Protein AF-A0A227JI36-F1 (afdb_monomer_lite)

Secondary structure (DSSP, 8-state):
-------------HHHHHHTS---HHHHHHHHT---TT--HHHHHHHHHHHHH---HHHHHHHHHHHHHTTSS-----SBHHHHHHHHHTTSSEEEE-SSEEEEEETTTTEEEEEE-TT-GGGG-GGGGHHHHHHHT-HHHHTTTTGGG---EEEEEE-TTSTT--EEEEEEEEPPTTEEEPPTT--EEHHHHHHHHHTTEEE----GGGEEEEE-TTSPEEEEE---TTEEETT---HHHHHHHHHHHHH-TTSGGGTTEETT-

Organism: Vibrio parahaemolyticus (NCBI:txid670)

Radius of gyration: 21.91 Å; chains: 1; bounding box: 75×40×53 Å

Foldseek 3Di:
DDDPPPPPPPPCDPLNVVLPDDDDLVVLVVLLQDDPPDDDPVSLVSLVVCLPPDPDPSSNVSSVLNCLLVVNDPDDDAQAPCSQVVCCVVVQWPWDDDPFWIKTARPSSQKIKTGGDPPHPCLVPLCQQLVLLVVLCDCQQVVNPRNVQSDFDWDWHFHPVDPVRDTGTMTMTGHDPQWAQADQQAADEVVNQVSCVVQQKAAAQGGRRQWTWHQDPVRDTDIGGRGRQQIAGNPDPDPNNVVNVVNCVVANGRHPVSSRYDDVD

Sequence (265 aa):
MTGVNMSLFSVPSPIRGMLNMNLSSRELAKLCCMDIKKISNKDIKRLDRTLISTPSLFKRAQVKRLLVKLDQCPPEHPKTVYELIGKANGGLFQRFEGTNRDVFIDNDIGVGYKLFKVNSTWAKYPRSDERLNDIYRNKYFYNGIYANYAQFGSIEMIDDRQVDKPKILVGVFKMIDGAERLAPDEKIPFSVLLNLELLGYMPFDVKPENFVKVKNSSGNYDYIPIDSKQIGLYRSESKRTFHVEKFRQNFGAYDYKKMFVDYSR

pLDDT: mean 81.64, std 14.67, range [28.47, 96.69]

Structure (mmCIF, N/CA/C/O backbone):
data_AF-A0A227JI36-F1
#
_entry.id   AF-A0A227JI36-F1
#
loop_
_atom_site.group_PDB
_atom_site.id
_atom_site.type_symbol
_atom_site.label_atom_id
_atom_site.label_alt_id
_atom_site.label_comp_id
_atom_site.label_asym_id
_atom_site.label_entity_id
_atom_site.label_seq_id
_atom_site.pdbx_PDB_ins_code
_atom_site.Cartn_x
_atom_site.Cartn_y
_atom_site.Cartn_z
_atom_site.occupancy
_atom_site.B_iso_or_equiv
_atom_site.auth_seq_id
_atom_site.auth_comp_id
_atom_site.auth_asym_id
_atom_site.auth_atom_id
_atom_site.pdbx_PDB_model_num
ATOM 1 N N . MET A 1 1 ? -50.349 23.869 -9.676 1.00 29.08 1 MET A N 1
ATOM 2 C CA . MET A 1 1 ? -50.609 23.131 -8.423 1.00 29.08 1 MET A CA 1
ATOM 3 C C . MET A 1 1 ? -50.086 21.714 -8.577 1.00 29.08 1 MET A C 1
ATOM 5 O O . MET A 1 1 ? -50.277 21.146 -9.642 1.00 29.08 1 MET A O 1
ATOM 9 N N . THR A 1 2 ? -49.407 21.231 -7.526 1.00 29.00 2 THR A N 1
ATOM 10 C CA . THR A 1 2 ? -49.086 19.824 -7.184 1.00 29.00 2 THR A CA 1
ATOM 11 C C . THR A 1 2 ? -48.381 19.006 -8.282 1.00 29.00 2 THR A C 1
ATOM 13 O O . THR A 1 2 ? -49.017 18.520 -9.200 1.00 29.00 2 THR A O 1
ATOM 16 N N . GLY A 1 3 ? -47.060 18.816 -8.288 1.00 29.91 3 GLY A N 1
ATOM 17 C CA . GLY A 1 3 ? -46.202 18.457 -7.157 1.00 29.91 3 GLY A CA 1
ATOM 18 C C . GLY A 1 3 ? -46.062 16.935 -7.075 1.00 29.91 3 GLY A C 1
ATOM 19 O O . GLY A 1 3 ? -46.537 16.334 -6.119 1.00 29.91 3 GLY A O 1
ATOM 20 N N . VAL A 1 4 ? -45.424 16.307 -8.070 1.00 29.33 4 VAL A N 1
ATOM 21 C CA . VAL A 1 4 ? -44.990 14.908 -7.950 1.00 29.33 4 VAL A CA 1
ATOM 22 C C . VAL A 1 4 ? -43.698 14.918 -7.147 1.00 29.33 4 VAL A C 1
ATOM 24 O O . VAL A 1 4 ? -42.594 15.057 -7.671 1.00 29.33 4 VAL A O 1
ATOM 27 N N . ASN A 1 5 ? -43.866 14.843 -5.831 1.00 31.62 5 ASN A N 1
ATOM 28 C CA . ASN A 1 5 ? -42.788 14.575 -4.903 1.00 31.62 5 ASN A CA 1
ATOM 29 C C . ASN A 1 5 ? -42.346 13.131 -5.169 1.00 31.62 5 ASN A C 1
ATOM 31 O O . ASN A 1 5 ? -42.933 12.187 -4.642 1.00 31.62 5 ASN A O 1
ATOM 35 N N . MET A 1 6 ? -41.362 12.955 -6.056 1.00 28.47 6 MET A N 1
ATOM 36 C CA . MET A 1 6 ? -40.638 11.697 -6.198 1.00 28.47 6 MET A CA 1
ATOM 37 C C . MET A 1 6 ? -39.921 11.461 -4.876 1.00 28.47 6 MET A C 1
ATOM 39 O O . MET A 1 6 ? -38.787 11.895 -4.670 1.00 28.47 6 MET A O 1
ATOM 43 N N . SER A 1 7 ? -40.627 10.819 -3.945 1.00 31.80 7 SER A N 1
ATOM 44 C CA . SER A 1 7 ? -40.048 10.277 -2.736 1.00 31.80 7 SER A CA 1
ATOM 45 C C . SER A 1 7 ? -38.888 9.401 -3.177 1.00 31.80 7 SER A C 1
ATOM 47 O O . SER A 1 7 ? -39.087 8.316 -3.724 1.00 31.80 7 SER A O 1
ATOM 49 N N . LEU A 1 8 ? -37.676 9.922 -2.982 1.00 34.03 8 LEU A N 1
ATOM 50 C CA . LEU A 1 8 ? -36.439 9.166 -2.972 1.00 34.03 8 LEU A CA 1
ATOM 51 C C . LEU A 1 8 ? -36.727 7.870 -2.222 1.00 34.03 8 LEU A C 1
ATOM 53 O O . LEU A 1 8 ? -36.867 7.891 -0.997 1.00 34.03 8 LEU A O 1
ATOM 57 N N . PHE A 1 9 ? -36.844 6.763 -2.957 1.00 28.92 9 PHE A N 1
ATOM 58 C CA . PHE A 1 9 ? -36.831 5.424 -2.396 1.00 28.92 9 PHE A CA 1
ATOM 59 C C . PHE A 1 9 ? -35.484 5.269 -1.700 1.00 28.92 9 PHE A C 1
ATOM 61 O O . PHE A 1 9 ? -34.482 4.858 -2.282 1.00 28.92 9 PHE A O 1
ATOM 68 N N . SER A 1 10 ? -35.424 5.695 -0.443 1.00 38.97 10 SER A N 1
ATOM 69 C CA . SER A 1 10 ? -34.263 5.474 0.382 1.00 38.97 10 SER A CA 1
ATOM 70 C C . SER A 1 10 ? -34.370 4.023 0.810 1.00 38.97 10 SER A C 1
ATOM 72 O O . SER A 1 10 ? -35.053 3.710 1.784 1.00 38.97 10 SER A O 1
ATOM 74 N N . VAL A 1 11 ? -33.733 3.136 0.048 1.00 37.09 11 VAL A N 1
ATOM 75 C CA . VAL A 1 11 ? -33.414 1.798 0.539 1.00 37.09 11 VAL A CA 1
ATOM 76 C C . VAL A 1 11 ? -32.784 2.005 1.921 1.00 37.09 11 VAL A C 1
ATOM 78 O O . VAL A 1 11 ? -31.835 2.795 2.030 1.00 37.09 11 VAL A O 1
ATOM 81 N N . PRO A 1 12 ? -33.343 1.429 3.001 1.00 46.09 12 PRO A N 1
ATOM 82 C CA . PRO A 1 12 ? -32.765 1.576 4.323 1.00 46.09 12 PRO A CA 1
ATOM 83 C C . PRO A 1 12 ? -31.328 1.074 4.257 1.00 46.09 12 PRO A C 1
ATOM 85 O O . PRO A 1 12 ? -31.089 -0.103 3.998 1.00 46.09 12 PRO A O 1
ATOM 88 N N . SER A 1 13 ? -30.358 1.976 4.426 1.00 58.66 13 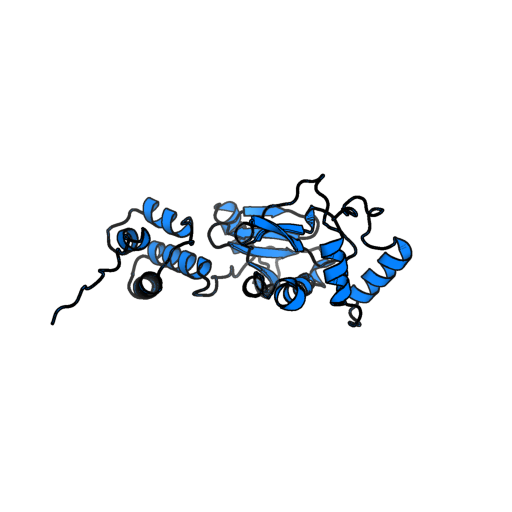SER A N 1
ATOM 89 C CA . SER A 1 13 ? -28.966 1.550 4.531 1.00 58.66 13 SER A CA 1
ATOM 90 C C . SER A 1 13 ? -28.884 0.571 5.710 1.00 58.66 13 SER A C 1
ATOM 92 O O . SER A 1 13 ? -29.475 0.864 6.754 1.00 58.66 13 SER A O 1
ATOM 94 N N . PRO A 1 14 ? -28.197 -0.579 5.589 1.00 59.56 14 PRO A N 1
ATOM 95 C CA . PRO A 1 14 ? -28.059 -1.518 6.703 1.00 59.56 14 PRO A CA 1
ATOM 96 C C . PRO A 1 14 ? -27.477 -0.829 7.953 1.00 59.56 14 PRO A C 1
ATOM 98 O O . PRO A 1 14 ? -27.867 -1.132 9.078 1.00 59.56 14 PRO A O 1
ATOM 101 N N . ILE A 1 15 ? -26.674 0.224 7.751 1.00 59.12 15 ILE A N 1
ATOM 102 C CA . ILE A 1 15 ? -26.155 1.110 8.802 1.00 59.12 15 ILE A CA 1
ATOM 103 C C . ILE A 1 15 ? -27.282 1.830 9.558 1.00 59.12 15 ILE A C 1
ATOM 105 O O . ILE A 1 15 ? -27.173 2.043 10.762 1.00 59.12 15 ILE A O 1
ATOM 109 N N . ARG A 1 16 ? -28.396 2.189 8.905 1.00 58.94 16 ARG A N 1
ATOM 110 C CA . ARG A 1 16 ? -29.534 2.859 9.564 1.00 58.94 16 ARG A CA 1
ATOM 111 C C . ARG A 1 16 ? -30.237 1.967 10.572 1.00 58.94 16 ARG A C 1
ATOM 113 O O . ARG A 1 16 ? -30.628 2.484 11.610 1.00 58.94 16 ARG A O 1
ATOM 120 N N . GLY A 1 17 ? -30.402 0.678 10.274 1.00 58.53 17 GLY A N 1
ATOM 121 C CA . GLY A 1 17 ? -30.933 -0.288 11.240 1.00 58.53 17 GLY A CA 1
ATOM 122 C C . GLY A 1 17 ? -29.937 -0.533 12.373 1.00 58.53 17 GLY A C 1
ATOM 123 O O . GLY A 1 17 ? -30.299 -0.485 13.544 1.00 58.53 17 GLY A O 1
ATOM 124 N N . MET A 1 18 ? -28.657 -0.684 12.023 1.00 57.75 18 MET A N 1
ATOM 125 C CA . MET A 1 18 ? -27.587 -0.995 12.973 1.00 57.75 18 MET A CA 1
ATOM 126 C C . MET A 1 18 ? -27.267 0.151 13.950 1.00 57.75 18 MET A C 1
ATOM 128 O O . MET A 1 18 ? -26.988 -0.086 15.122 1.00 57.75 18 MET A O 1
ATOM 132 N N . LEU A 1 19 ? -27.336 1.415 13.529 1.00 59.69 19 LEU A N 1
ATOM 133 C CA . LEU A 1 19 ? -27.051 2.543 14.426 1.00 59.69 19 LEU A CA 1
ATOM 134 C C . LEU A 1 19 ? -28.179 2.847 15.421 1.00 59.69 19 LEU A C 1
ATOM 136 O O . LEU A 1 19 ? -27.905 3.485 16.440 1.00 59.69 19 LEU A O 1
ATOM 140 N N . ASN A 1 20 ? -29.402 2.367 15.165 1.00 58.47 20 ASN A N 1
ATOM 141 C CA . ASN A 1 20 ? -30.611 2.766 15.891 1.00 58.47 20 ASN A CA 1
ATOM 142 C C . ASN A 1 20 ? -31.236 1.703 16.816 1.00 58.47 20 ASN A C 1
ATOM 144 O O . ASN A 1 20 ? -32.296 1.986 17.365 1.00 58.47 20 ASN A O 1
ATOM 148 N N . MET A 1 21 ? -30.638 0.525 17.042 1.00 46.59 21 MET A N 1
ATOM 149 C CA . MET A 1 21 ? -31.194 -0.463 17.991 1.00 46.59 21 MET A CA 1
ATOM 150 C C . MET A 1 21 ? -30.125 -1.167 18.838 1.00 46.59 21 MET A C 1
ATOM 152 O O . MET A 1 21 ? -28.935 -1.100 18.537 1.00 46.59 21 MET A O 1
ATOM 156 N N . ASN A 1 22 ? -30.571 -1.788 19.934 1.00 53.84 22 ASN A N 1
ATOM 157 C CA . ASN A 1 22 ? -29.802 -2.592 20.890 1.00 53.84 22 ASN A CA 1
ATOM 158 C C . ASN A 1 22 ? -29.071 -3.758 20.202 1.00 53.84 22 ASN A C 1
ATOM 160 O O . ASN A 1 22 ? -29.527 -4.896 20.244 1.00 53.84 22 ASN A O 1
ATOM 164 N N . LEU A 1 23 ? -27.951 -3.472 19.544 1.00 56.16 23 LEU A N 1
ATOM 165 C CA . LEU A 1 23 ? -27.154 -4.487 18.873 1.00 56.16 23 LEU A CA 1
ATOM 166 C C . LEU A 1 23 ? -26.350 -5.309 19.873 1.00 56.16 23 LEU A C 1
ATOM 168 O O . LEU A 1 23 ? -25.681 -4.772 20.759 1.00 56.16 23 LEU A O 1
ATOM 172 N N . SER A 1 24 ? -26.335 -6.615 19.647 1.00 56.53 24 SER A N 1
ATOM 173 C CA . SER A 1 24 ? -25.370 -7.517 20.260 1.00 56.53 24 SER A CA 1
ATOM 174 C C . SER A 1 24 ? -23.945 -7.206 19.779 1.00 56.53 24 SER A C 1
ATOM 176 O O . SER A 1 24 ? -23.729 -6.686 18.677 1.00 56.53 24 SER A O 1
ATOM 178 N N . SER A 1 25 ? -22.935 -7.598 20.562 1.00 57.97 25 SER A N 1
ATOM 179 C CA . SER A 1 25 ? -21.522 -7.482 20.161 1.00 57.97 25 SER A CA 1
ATOM 180 C C . SER A 1 25 ? -21.240 -8.137 18.800 1.00 57.97 25 SER A C 1
ATOM 182 O O . SER A 1 25 ? -20.400 -7.662 18.037 1.00 57.97 25 SER A O 1
ATOM 184 N N . ARG A 1 26 ? -21.993 -9.194 18.463 1.00 60.44 26 ARG A N 1
ATOM 185 C CA . ARG A 1 26 ? -21.902 -9.927 17.195 1.00 60.44 26 ARG A CA 1
ATOM 186 C C . ARG A 1 26 ? -22.398 -9.118 15.998 1.00 60.44 26 ARG A C 1
ATOM 188 O O . ARG A 1 26 ? -21.839 -9.241 14.914 1.00 60.44 26 ARG A O 1
ATOM 195 N N . GLU A 1 27 ? -23.440 -8.311 16.157 1.00 61.09 27 GLU A N 1
ATOM 196 C CA . GLU A 1 27 ? -23.950 -7.471 15.068 1.00 61.09 27 GLU A CA 1
ATOM 197 C C . GLU A 1 27 ? -23.081 -6.234 14.864 1.00 61.09 27 GLU A C 1
ATOM 199 O O . GLU A 1 27 ? -22.825 -5.844 13.730 1.00 61.09 27 GLU A O 1
ATOM 204 N N . LEU A 1 28 ? -22.549 -5.667 15.946 1.00 63.06 28 LEU A N 1
ATOM 205 C CA . LEU A 1 28 ? -21.575 -4.581 15.874 1.00 63.06 28 LEU A CA 1
ATOM 206 C C . LEU A 1 28 ? -20.286 -4.999 15.149 1.00 63.06 28 LEU A C 1
ATOM 208 O O . LEU A 1 28 ? -19.769 -4.214 14.363 1.00 63.06 28 LEU A O 1
ATOM 212 N N . ALA A 1 29 ? -19.813 -6.236 15.335 1.00 62.06 29 ALA A N 1
ATOM 213 C CA . ALA A 1 29 ? -18.662 -6.763 14.594 1.00 62.06 29 ALA A CA 1
ATOM 214 C C . ALA A 1 29 ? -18.891 -6.778 13.068 1.00 62.06 29 ALA A C 1
ATOM 216 O O . ALA A 1 29 ? -17.956 -6.589 12.296 1.00 62.06 29 ALA A O 1
ATOM 217 N N . LYS A 1 30 ? -20.145 -6.927 12.615 1.00 65.44 30 LYS A N 1
ATOM 218 C CA . LYS A 1 30 ? -20.482 -6.916 11.183 1.00 65.44 30 LYS A CA 1
ATOM 219 C C . LYS A 1 30 ? -20.378 -5.527 10.546 1.00 65.44 30 LYS A C 1
ATOM 221 O O . LYS A 1 30 ? -20.251 -5.463 9.328 1.00 65.44 30 LYS A O 1
ATOM 226 N N . LEU A 1 31 ? -20.411 -4.434 11.324 1.00 64.69 31 LEU A N 1
ATOM 227 C CA . LEU A 1 31 ? -20.298 -3.064 10.790 1.00 64.69 31 LEU A CA 1
ATOM 228 C C . LEU A 1 31 ? -18.960 -2.839 10.079 1.00 64.69 31 LEU A C 1
ATOM 230 O O . LEU A 1 31 ? -18.939 -2.261 8.997 1.00 64.69 31 LEU A O 1
ATOM 234 N N . CYS A 1 32 ? -17.855 -3.315 10.658 1.00 57.94 32 CYS A N 1
ATOM 235 C CA . CYS A 1 32 ? -16.523 -3.139 10.072 1.00 57.94 32 CYS A CA 1
ATOM 236 C C . CYS A 1 32 ? -16.351 -3.931 8.765 1.00 57.94 32 CYS A C 1
ATOM 238 O O . CYS A 1 32 ? -15.682 -3.474 7.837 1.00 57.94 32 CYS A O 1
ATOM 240 N N . CYS A 1 33 ? -17.029 -5.073 8.645 1.00 60.88 33 CYS A N 1
ATOM 241 C CA . CYS A 1 33 ? -16.957 -5.944 7.473 1.00 60.88 33 CYS A CA 1
ATOM 242 C C . CYS A 1 33 ? -17.946 -5.564 6.352 1.00 60.88 33 CYS A C 1
ATOM 244 O O . CYS A 1 33 ? -18.046 -6.285 5.363 1.00 60.88 33 CYS A O 1
ATOM 246 N N . MET A 1 34 ? -18.689 -4.455 6.469 1.00 65.94 34 MET A N 1
ATOM 247 C CA . MET A 1 34 ? -19.655 -4.049 5.440 1.00 65.94 34 MET A CA 1
ATOM 248 C C . MET A 1 34 ? -18.978 -3.643 4.121 1.00 65.94 34 MET A C 1
ATOM 250 O O . MET A 1 34 ? -17.960 -2.944 4.130 1.00 65.94 34 MET A O 1
ATOM 254 N N . ASP A 1 35 ? -19.585 -4.038 2.993 1.00 62.00 35 ASP A N 1
ATOM 255 C CA . ASP A 1 35 ? -19.237 -3.528 1.659 1.00 62.00 35 ASP A CA 1
ATOM 256 C C . ASP A 1 35 ? -19.719 -2.067 1.541 1.00 62.00 35 ASP A C 1
ATOM 258 O O . ASP A 1 35 ? -20.898 -1.755 1.735 1.00 62.00 35 ASP A O 1
ATOM 262 N N . ILE A 1 36 ? -18.779 -1.156 1.279 1.00 63.53 36 ILE A N 1
ATOM 263 C CA . ILE A 1 36 ? -18.937 0.304 1.402 1.00 63.53 36 ILE A CA 1
ATOM 264 C C . ILE A 1 36 ? -19.713 0.917 0.236 1.00 63.53 36 ILE A C 1
ATOM 266 O O . ILE A 1 36 ? -20.110 2.079 0.311 1.00 63.53 36 ILE A O 1
ATOM 270 N N . LYS A 1 37 ? -19.973 0.159 -0.837 1.00 57.97 37 LYS A N 1
ATOM 271 C CA . LYS A 1 37 ? -20.428 0.689 -2.136 1.00 57.97 37 LYS A CA 1
ATOM 272 C C . LYS A 1 37 ? -21.645 1.628 -2.095 1.00 57.97 37 LYS A C 1
ATOM 274 O O . LYS A 1 37 ? -21.880 2.312 -3.087 1.00 57.97 37 LYS A O 1
ATOM 279 N N . LYS A 1 38 ? -22.413 1.703 -0.993 1.00 59.19 38 LYS A N 1
ATOM 280 C CA . LYS A 1 38 ? -23.502 2.680 -0.790 1.00 59.19 38 LYS A CA 1
ATOM 281 C C . LYS A 1 38 ? -23.662 3.150 0.671 1.00 59.19 38 LYS A C 1
ATOM 283 O O . LYS A 1 38 ? -24.634 2.784 1.331 1.00 59.19 38 LYS A O 1
ATOM 288 N N . ILE A 1 39 ? -22.769 4.012 1.169 1.00 69.62 39 ILE A N 1
ATOM 289 C CA . ILE A 1 39 ? -22.964 4.739 2.444 1.00 69.62 39 ILE A CA 1
ATOM 290 C C . ILE A 1 39 ? -23.293 6.205 2.154 1.00 69.62 39 ILE A C 1
ATOM 292 O O . ILE A 1 39 ? -22.558 6.891 1.452 1.00 69.62 39 ILE A O 1
ATOM 296 N N . SER A 1 40 ? -24.427 6.696 2.666 1.00 75.56 40 SER A N 1
ATOM 297 C CA . SER A 1 40 ? -24.859 8.075 2.406 1.00 75.56 40 SER A CA 1
ATOM 298 C C . SER A 1 40 ? -24.207 9.076 3.368 1.00 75.56 40 SER A C 1
ATOM 300 O O . SER A 1 40 ? -23.950 8.754 4.527 1.00 75.56 40 SER A O 1
ATOM 302 N N . ASN A 1 41 ? -24.063 10.342 2.956 1.00 79.56 41 ASN A N 1
ATOM 303 C CA . ASN A 1 41 ? -23.586 11.427 3.836 1.00 79.56 41 ASN A CA 1
ATOM 304 C C . ASN A 1 41 ? -24.431 11.583 5.116 1.00 79.56 41 ASN A C 1
ATOM 306 O O . ASN A 1 41 ? -23.931 12.012 6.155 1.00 79.56 41 ASN A O 1
ATOM 310 N N . LYS A 1 42 ? -25.726 11.233 5.067 1.00 77.69 42 LYS A N 1
ATOM 311 C CA . LYS A 1 42 ? -26.586 11.197 6.262 1.00 77.69 42 LYS A CA 1
ATOM 312 C C . LYS A 1 42 ? -26.167 10.095 7.237 1.00 77.69 42 LYS A C 1
ATOM 314 O O . LYS A 1 42 ? -26.275 10.307 8.441 1.00 77.69 42 LYS A O 1
ATOM 319 N N . ASP A 1 43 ? -25.717 8.949 6.736 1.00 76.44 43 ASP A N 1
ATOM 320 C CA . ASP A 1 43 ? -25.259 7.836 7.568 1.00 76.44 43 ASP A CA 1
ATOM 321 C C . ASP A 1 43 ? -23.889 8.153 8.189 1.00 76.44 43 ASP A C 1
ATOM 323 O O . ASP A 1 43 ? -23.711 7.918 9.380 1.00 76.44 43 ASP A O 1
ATOM 327 N N . ILE A 1 44 ? -22.986 8.813 7.449 1.00 80.88 44 ILE A N 1
ATOM 328 C CA . ILE A 1 44 ? -21.708 9.329 7.984 1.00 80.88 44 ILE A CA 1
ATOM 329 C C . ILE A 1 44 ? -21.954 10.275 9.166 1.00 80.88 44 ILE A C 1
ATOM 331 O O . ILE A 1 44 ? -21.486 10.022 10.272 1.00 80.88 44 ILE A O 1
ATOM 335 N N . LYS A 1 45 ? -22.818 11.287 8.996 1.00 81.69 45 LYS A N 1
ATOM 336 C CA . LYS A 1 45 ? -23.174 12.215 10.088 1.00 81.69 45 LYS A CA 1
ATOM 337 C C . LYS A 1 45 ? -23.749 11.510 11.322 1.00 81.69 45 LYS A C 1
ATOM 339 O O . LYS A 1 45 ? -23.648 12.026 12.433 1.00 81.69 45 LYS A O 1
ATOM 344 N N . ARG A 1 46 ? -24.415 10.363 11.149 1.00 79.19 46 ARG A N 1
ATOM 345 C CA . ARG A 1 46 ? -24.938 9.561 12.269 1.00 79.19 46 ARG A CA 1
ATOM 346 C C . ARG A 1 46 ? -23.835 8.771 12.962 1.00 79.19 46 ARG A C 1
ATOM 348 O O . ARG A 1 46 ? -23.861 8.685 14.189 1.00 79.19 46 ARG A O 1
ATOM 355 N N . LEU A 1 47 ? -22.888 8.222 12.203 1.00 82.06 47 LEU A N 1
ATOM 356 C CA . LEU A 1 47 ? -21.694 7.578 12.748 1.00 82.06 47 LEU A CA 1
ATOM 357 C C . LEU A 1 47 ? -20.908 8.564 13.619 1.00 82.06 47 LEU A C 1
ATOM 359 O O . LEU A 1 47 ? -20.646 8.251 14.777 1.00 82.06 47 LEU A O 1
ATOM 363 N N . ASP A 1 48 ? -20.668 9.784 13.134 1.00 83.31 48 ASP A N 1
ATOM 364 C CA . ASP A 1 48 ? -19.968 10.826 13.899 1.00 83.31 48 ASP A CA 1
ATOM 365 C C . ASP A 1 48 ? -20.678 11.159 15.217 1.00 83.31 48 ASP A C 1
ATOM 367 O O . ASP A 1 48 ? -20.066 11.173 16.285 1.00 83.31 48 ASP A O 1
ATOM 371 N N . ARG A 1 49 ? -22.004 11.357 15.181 1.00 83.69 49 ARG A N 1
ATOM 372 C CA . ARG A 1 49 ? -22.793 11.591 16.405 1.00 83.69 49 ARG A CA 1
ATOM 373 C C . ARG A 1 49 ? -22.701 10.420 17.376 1.00 83.69 49 ARG A C 1
ATOM 375 O O . ARG A 1 49 ? -22.572 10.641 18.574 1.00 83.69 49 ARG A O 1
ATOM 382 N N . THR A 1 50 ? -22.757 9.192 16.862 1.00 81.19 50 THR A N 1
ATOM 383 C CA . THR A 1 50 ? -22.677 7.971 17.675 1.00 81.19 50 THR A CA 1
ATOM 384 C C . THR A 1 50 ? -21.314 7.845 18.347 1.00 81.19 50 THR A C 1
ATOM 386 O O . THR A 1 50 ? -21.252 7.455 19.510 1.00 81.19 50 THR A O 1
ATOM 389 N N . LEU A 1 51 ? -20.233 8.194 17.643 1.00 83.56 51 LEU A N 1
ATOM 390 C CA . LEU A 1 51 ? -18.872 8.180 18.178 1.00 83.56 51 LEU A CA 1
ATOM 391 C C . LEU A 1 51 ? -18.747 9.075 19.422 1.00 83.56 51 LEU A C 1
ATOM 393 O O . LEU A 1 51 ? -18.117 8.675 20.403 1.00 83.56 51 LEU A O 1
ATOM 397 N N . ILE A 1 52 ? -19.389 10.247 19.382 1.00 84.62 52 ILE A N 1
ATOM 398 C CA . ILE A 1 52 ? -19.393 11.243 20.461 1.00 84.62 52 ILE A CA 1
ATOM 399 C C . ILE A 1 52 ? -20.331 10.828 21.602 1.00 84.62 52 ILE A C 1
ATOM 401 O O . ILE A 1 52 ? -19.948 10.888 22.767 1.00 84.62 52 ILE A O 1
ATOM 405 N N . SER A 1 53 ? -21.561 10.409 21.286 1.00 82.44 53 SER A N 1
ATOM 406 C CA . SER A 1 53 ? -22.614 10.228 22.291 1.00 82.44 53 SER A CA 1
ATOM 407 C C . SER A 1 53 ? -22.598 8.871 22.993 1.00 82.44 53 SER A C 1
ATOM 409 O O . SER A 1 53 ? -23.197 8.732 24.058 1.00 82.44 53 SER A O 1
ATOM 411 N N . THR A 1 54 ? -21.967 7.842 22.413 1.00 81.81 54 THR A N 1
ATOM 412 C CA . THR A 1 54 ? -22.025 6.495 22.993 1.00 81.81 54 THR A CA 1
ATOM 413 C C . THR A 1 54 ? -21.079 6.344 24.194 1.00 81.81 54 THR A C 1
ATOM 415 O O . THR A 1 54 ? -19.896 6.679 24.078 1.00 81.81 54 THR A O 1
ATOM 418 N N . PRO A 1 55 ? -21.546 5.787 25.332 1.00 82.56 55 PRO A N 1
ATOM 419 C CA . PRO A 1 55 ? -20.683 5.431 26.462 1.00 82.56 55 PRO A CA 1
ATOM 420 C C . PRO A 1 55 ? -20.006 4.060 26.283 1.00 82.56 55 PRO A C 1
ATOM 422 O O . PRO A 1 55 ? -19.037 3.751 26.971 1.00 82.56 55 PRO A O 1
ATOM 425 N N . SER A 1 56 ? -20.490 3.227 25.353 1.00 83.38 56 SER A N 1
ATOM 426 C CA . SER A 1 56 ? -19.919 1.902 25.099 1.00 83.38 56 SER A CA 1
ATOM 427 C C . SER A 1 56 ? -18.594 2.022 24.349 1.00 83.38 56 SER A C 1
ATOM 429 O O . SER A 1 56 ? -18.564 2.390 23.173 1.00 83.38 56 SER A O 1
ATOM 431 N N . LEU A 1 57 ? -17.496 1.653 25.016 1.00 83.69 57 LEU A N 1
ATOM 432 C CA . LEU A 1 57 ? -16.156 1.633 24.420 1.00 83.69 57 LEU A CA 1
ATOM 433 C C . LEU A 1 57 ? -16.090 0.717 23.193 1.00 83.69 57 LEU A C 1
ATOM 435 O O . LEU A 1 57 ? -15.496 1.081 22.180 1.00 83.69 57 LEU A O 1
ATOM 439 N N . PHE A 1 58 ? -16.762 -0.435 23.250 1.00 81.25 58 PHE A N 1
ATOM 440 C CA . PHE A 1 58 ? -16.824 -1.367 22.129 1.00 81.25 58 PHE A CA 1
ATOM 441 C C . PHE A 1 58 ? -17.558 -0.758 20.927 1.00 81.25 58 PHE A C 1
ATOM 443 O O . PHE A 1 58 ? -17.024 -0.758 19.818 1.00 81.25 58 PHE A O 1
ATOM 450 N N . LYS A 1 59 ? -18.742 -0.161 21.136 1.00 78.50 59 LYS A N 1
ATOM 451 C CA . LYS A 1 59 ? -19.491 0.510 20.059 1.00 78.50 59 LYS A CA 1
ATOM 452 C C . LYS A 1 59 ? -18.689 1.668 19.465 1.00 78.50 59 LYS A C 1
ATOM 454 O O . LYS A 1 59 ? -18.628 1.804 18.245 1.00 78.50 59 LYS A O 1
ATOM 459 N N . ARG A 1 60 ? -18.025 2.460 20.313 1.00 83.94 60 ARG A N 1
ATOM 460 C CA . ARG A 1 60 ? -17.141 3.552 19.888 1.00 83.94 60 ARG A CA 1
ATOM 461 C C . ARG A 1 60 ? -16.003 3.041 19.000 1.00 83.94 60 ARG A C 1
ATOM 463 O O . ARG A 1 60 ? -15.763 3.624 17.947 1.00 83.94 60 ARG A O 1
ATOM 470 N N . ALA A 1 61 ? -15.353 1.938 19.376 1.00 83.25 61 ALA A N 1
ATOM 471 C CA . ALA A 1 61 ? -14.277 1.334 18.592 1.00 83.25 61 ALA A CA 1
ATOM 472 C C . ALA A 1 61 ? -14.757 0.853 17.211 1.00 83.25 61 ALA A C 1
ATOM 474 O O . ALA A 1 61 ? -14.119 1.158 16.207 1.00 83.25 61 ALA A O 1
ATOM 475 N N . GLN A 1 62 ? -15.903 0.168 17.137 1.00 83.44 62 GLN A N 1
ATOM 476 C CA . GLN A 1 62 ? -16.463 -0.317 15.866 1.00 83.44 62 GLN A CA 1
ATOM 477 C C . GLN A 1 62 ? -16.869 0.837 14.933 1.00 83.44 62 GLN A C 1
ATOM 479 O O . GLN A 1 62 ? -16.554 0.822 13.745 1.00 83.44 62 GLN A O 1
ATOM 484 N N . VAL A 1 63 ? -17.505 1.883 15.472 1.00 82.88 63 VAL A N 1
ATOM 485 C CA . VAL A 1 63 ? -17.867 3.083 14.697 1.00 82.88 63 VAL A CA 1
ATOM 486 C C . VAL A 1 63 ? -16.623 3.809 14.189 1.00 82.88 63 VAL A C 1
ATOM 488 O O . VAL A 1 63 ? -16.573 4.180 13.019 1.00 82.88 63 VAL A O 1
ATOM 491 N N . LYS A 1 64 ? -15.597 3.968 15.036 1.00 86.94 64 LYS A N 1
ATOM 492 C CA . LYS A 1 64 ? -14.324 4.581 14.637 1.00 86.94 64 LYS A CA 1
ATOM 493 C C . LYS A 1 64 ? -13.671 3.804 13.495 1.00 86.94 64 LYS A C 1
ATOM 495 O O . LYS A 1 64 ? -13.288 4.409 12.505 1.00 86.94 64 LYS A O 1
ATOM 500 N N . ARG A 1 65 ? -13.601 2.473 13.593 1.00 87.12 65 ARG A N 1
ATOM 501 C CA . ARG A 1 65 ? -13.058 1.606 12.532 1.00 87.12 65 ARG A CA 1
ATOM 502 C C . ARG A 1 65 ? -13.803 1.772 11.207 1.00 87.12 65 ARG A C 1
ATOM 504 O O . ARG A 1 65 ? -13.163 1.918 10.171 1.00 87.12 65 ARG A O 1
ATOM 511 N N . LEU A 1 66 ? -15.135 1.820 11.234 1.00 84.12 66 LEU A N 1
ATOM 512 C CA . LEU A 1 66 ? -15.927 2.062 10.027 1.00 84.12 66 LEU A CA 1
ATOM 513 C C . LEU A 1 66 ? -15.666 3.458 9.433 1.00 84.12 66 LEU A C 1
ATOM 515 O O . LEU A 1 66 ? -15.529 3.583 8.222 1.00 84.12 66 LEU A O 1
ATOM 519 N N . LEU A 1 67 ? -15.546 4.498 10.264 1.00 84.38 67 LEU A N 1
ATOM 520 C CA . LEU A 1 67 ? -15.199 5.849 9.803 1.00 84.38 67 LEU A CA 1
ATOM 521 C C . LEU A 1 67 ? -13.797 5.915 9.176 1.00 84.38 67 LEU A C 1
ATOM 523 O O . LEU A 1 67 ? -13.622 6.603 8.173 1.00 84.38 67 LEU A O 1
ATOM 527 N N . VAL A 1 68 ? -12.830 5.158 9.704 1.00 87.38 68 VAL A N 1
ATOM 528 C CA . VAL A 1 68 ? -11.495 5.007 9.099 1.00 87.38 68 VAL A CA 1
ATOM 529 C C . VAL A 1 68 ? -11.587 4.336 7.732 1.00 87.38 68 VAL A C 1
ATOM 531 O O . VAL A 1 68 ? -11.023 4.836 6.763 1.00 87.38 68 VAL A O 1
ATOM 534 N N . LYS A 1 69 ? -12.345 3.236 7.628 1.00 82.75 69 LYS A N 1
ATOM 535 C CA . LYS A 1 69 ? -12.575 2.534 6.356 1.00 82.75 69 LYS A CA 1
ATOM 536 C C . LYS A 1 69 ? -13.154 3.475 5.285 1.00 82.75 69 LYS A C 1
ATOM 538 O O . LYS A 1 69 ? -12.803 3.375 4.115 1.00 82.75 69 LYS A O 1
ATOM 543 N N . LEU A 1 70 ? -14.003 4.415 5.709 1.00 81.00 70 LEU A N 1
ATOM 544 C CA . LEU A 1 70 ? -14.655 5.430 4.876 1.00 81.00 70 LEU A CA 1
ATOM 545 C C . LEU A 1 70 ? -13.812 6.683 4.589 1.00 81.00 70 LEU A C 1
ATOM 547 O O . LEU A 1 70 ? -14.353 7.647 4.045 1.00 81.00 70 LEU A O 1
ATOM 551 N N . ASP A 1 71 ? -12.539 6.720 4.992 1.00 81.12 71 ASP A N 1
ATOM 552 C CA . ASP A 1 71 ? -11.680 7.911 4.889 1.00 81.12 71 ASP A CA 1
ATOM 553 C C . ASP A 1 71 ? -12.250 9.161 5.586 1.00 81.12 71 ASP A C 1
ATOM 555 O O . ASP A 1 71 ? -11.946 10.290 5.211 1.00 81.12 71 ASP A O 1
ATOM 559 N N . GLN A 1 72 ? -13.091 8.984 6.610 1.00 84.81 72 GLN A N 1
ATOM 560 C CA . GLN A 1 72 ? -13.688 10.099 7.358 1.00 84.81 72 GLN A CA 1
ATOM 561 C C . GLN A 1 72 ? -12.837 10.520 8.560 1.00 84.81 72 GLN A C 1
ATOM 563 O O . GLN A 1 72 ? -12.981 11.632 9.064 1.00 84.81 72 GLN A O 1
ATOM 568 N N . CYS A 1 73 ? -11.947 9.646 9.039 1.00 85.50 73 CYS A N 1
ATOM 569 C CA . CYS A 1 73 ? -11.007 9.961 10.110 1.00 85.50 73 CYS A CA 1
ATOM 570 C C . CYS A 1 73 ? -9.729 9.105 10.016 1.00 85.50 73 CYS A C 1
ATOM 572 O O . CYS A 1 73 ? -9.743 8.041 9.393 1.00 85.50 73 CYS A O 1
ATOM 574 N N . PRO A 1 74 ? -8.610 9.548 10.618 1.00 84.12 74 PRO A N 1
ATOM 575 C CA . PRO A 1 74 ? -7.373 8.777 10.610 1.00 84.12 74 PRO A CA 1
ATOM 576 C C . PRO A 1 74 ? -7.464 7.525 11.504 1.00 84.12 74 PRO A C 1
ATOM 578 O O . PRO A 1 74 ? -8.148 7.548 12.538 1.00 84.12 74 PRO A O 1
ATOM 581 N N . PRO A 1 75 ? -6.750 6.437 11.155 1.00 87.62 75 PRO A N 1
ATOM 582 C CA . PRO A 1 75 ? -6.652 5.251 11.999 1.00 87.62 75 PRO A CA 1
ATOM 583 C C . PRO A 1 75 ? -5.993 5.556 13.346 1.00 87.62 75 PRO A C 1
ATOM 585 O O . PRO A 1 75 ? -5.127 6.419 13.472 1.00 87.62 75 PRO A O 1
ATOM 588 N N . GLU A 1 76 ? -6.364 4.784 14.365 1.00 88.50 76 GLU A N 1
ATOM 589 C CA . GLU A 1 76 ? -5.629 4.773 15.625 1.00 88.50 76 GLU A CA 1
ATOM 590 C C . GLU A 1 76 ? -4.418 3.855 15.505 1.00 88.50 76 GLU A C 1
ATOM 592 O O . GLU A 1 76 ? -4.536 2.628 15.462 1.00 88.50 76 GLU A O 1
ATOM 597 N N . HIS A 1 77 ? -3.246 4.469 15.412 1.00 92.19 77 HIS A N 1
ATOM 598 C CA . HIS A 1 77 ? -2.000 3.746 15.253 1.00 92.19 77 HIS A CA 1
ATOM 599 C C . HIS A 1 77 ? -1.564 3.057 16.557 1.00 92.19 77 HIS A C 1
ATOM 601 O O . HIS A 1 77 ? -1.674 3.666 17.624 1.00 92.19 77 HIS A O 1
ATOM 607 N N . PRO A 1 78 ? -1.035 1.819 16.489 1.00 94.00 78 PRO A N 1
ATOM 608 C CA . PRO A 1 78 ? -0.342 1.209 17.619 1.00 94.00 78 PRO A CA 1
ATOM 609 C C . PRO A 1 78 ? 0.818 2.091 18.086 1.00 94.00 78 PRO A C 1
ATOM 611 O O . PRO A 1 78 ? 1.530 2.664 17.261 1.00 94.00 78 PRO A O 1
ATOM 614 N N . LYS A 1 79 ? 1.008 2.197 19.401 1.00 95.50 79 LYS A N 1
ATOM 615 C CA . LYS A 1 79 ? 2.076 3.004 20.009 1.00 95.50 79 LYS A CA 1
ATOM 616 C C . LYS A 1 79 ? 3.371 2.219 20.176 1.00 95.50 79 LYS A C 1
ATOM 618 O O . LYS A 1 79 ? 4.450 2.813 20.186 1.00 95.50 79 LYS A O 1
ATOM 623 N N . THR A 1 80 ? 3.270 0.899 20.320 1.00 96.69 80 THR A N 1
ATOM 624 C CA . THR A 1 80 ? 4.421 0.017 20.525 1.00 96.69 80 THR A CA 1
ATOM 625 C C . THR A 1 80 ? 4.398 -1.193 19.601 1.00 96.69 80 THR A C 1
ATOM 627 O O . THR A 1 80 ? 3.358 -1.558 19.039 1.00 96.69 80 THR A O 1
ATOM 630 N N . VAL A 1 81 ? 5.556 -1.835 19.443 1.00 95.06 81 VAL A N 1
ATOM 631 C CA . VAL A 1 81 ? 5.673 -3.048 18.634 1.00 95.06 81 VAL A CA 1
ATOM 632 C C . VAL A 1 81 ? 4.931 -4.221 19.278 1.00 95.06 81 VAL A C 1
ATOM 634 O O . VAL A 1 81 ? 4.263 -4.966 18.558 1.00 95.06 81 VAL A O 1
ATOM 637 N N . TYR A 1 82 ? 4.956 -4.375 20.605 1.00 95.25 82 TYR A N 1
ATOM 638 C CA . TYR A 1 82 ? 4.131 -5.385 21.272 1.00 95.25 82 TYR A CA 1
ATOM 639 C C . TYR A 1 82 ? 2.638 -5.131 21.097 1.00 95.25 82 TYR A C 1
ATOM 641 O O . TYR A 1 82 ? 1.899 -6.095 20.930 1.00 95.25 82 TYR A O 1
ATOM 649 N N . GLU A 1 83 ? 2.173 -3.878 21.074 1.00 96.12 83 GLU A N 1
ATOM 650 C CA . GLU A 1 83 ? 0.768 -3.590 20.770 1.00 96.12 83 GLU A CA 1
ATOM 651 C C . GLU A 1 83 ? 0.408 -4.044 19.344 1.00 96.12 83 GLU A C 1
ATOM 653 O O . GLU A 1 83 ? -0.621 -4.688 19.132 1.00 96.12 83 GLU A O 1
ATOM 658 N N . LEU A 1 84 ? 1.273 -3.754 18.365 1.00 95.44 84 LEU A N 1
ATOM 659 C CA . LEU A 1 84 ? 1.100 -4.168 16.970 1.00 95.44 84 LEU A CA 1
ATOM 660 C C . LEU A 1 84 ? 1.068 -5.702 16.827 1.00 95.44 84 LEU A C 1
ATOM 662 O O . LEU A 1 84 ? 0.165 -6.246 16.189 1.00 95.44 84 LEU A O 1
ATOM 666 N N . ILE A 1 85 ? 2.016 -6.404 17.458 1.00 94.81 85 ILE A N 1
ATOM 667 C CA . ILE A 1 85 ? 2.083 -7.874 17.471 1.00 94.81 85 ILE A CA 1
ATOM 668 C C . ILE A 1 85 ? 0.895 -8.465 18.238 1.00 94.81 85 ILE A C 1
ATOM 670 O O . ILE A 1 85 ? 0.302 -9.441 17.789 1.00 94.81 85 ILE A O 1
ATOM 674 N N . GLY A 1 86 ? 0.506 -7.864 19.362 1.00 95.81 86 GLY A N 1
ATOM 675 C CA . GLY A 1 86 ? -0.632 -8.286 20.173 1.00 95.81 86 GLY A CA 1
ATOM 676 C C . GLY A 1 86 ? -1.947 -8.216 19.400 1.00 95.81 86 GLY A C 1
ATOM 677 O O . GLY A 1 86 ? -2.729 -9.163 19.444 1.00 95.81 86 GLY A O 1
ATOM 678 N N . LYS A 1 87 ? -2.159 -7.154 18.610 1.00 94.38 87 LYS A N 1
ATOM 679 C CA . LYS A 1 87 ? -3.307 -7.052 17.692 1.00 94.38 87 LYS A CA 1
ATOM 680 C C . LYS A 1 87 ? -3.289 -8.149 16.624 1.00 94.38 87 LYS A C 1
ATOM 682 O O . LYS A 1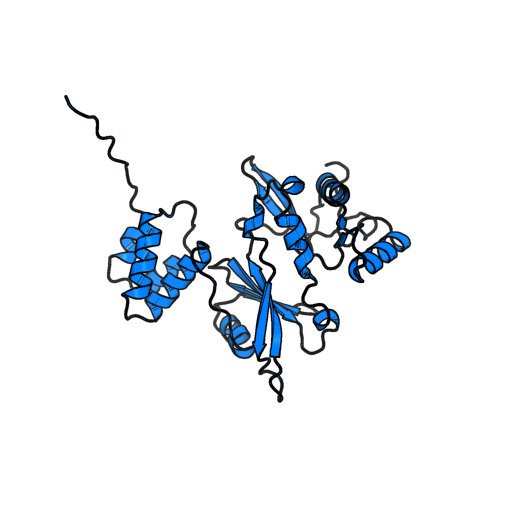 87 ? -4.348 -8.670 16.285 1.00 94.38 87 LYS A O 1
ATOM 687 N N . ALA A 1 88 ? -2.116 -8.547 16.132 1.00 94.94 88 ALA A N 1
ATOM 688 C CA . ALA A 1 88 ? -2.007 -9.669 15.200 1.00 94.94 88 ALA A CA 1
ATOM 689 C C . ALA A 1 88 ? -2.315 -11.020 15.862 1.00 94.94 88 ALA A C 1
ATOM 691 O O . ALA A 1 88 ? -3.125 -11.789 15.354 1.00 94.94 88 ALA A O 1
ATOM 692 N N . ASN A 1 89 ? -1.734 -11.282 17.034 1.00 93.75 89 ASN A N 1
ATOM 693 C CA . ASN A 1 89 ? -1.974 -12.508 17.799 1.00 93.75 89 ASN A CA 1
ATOM 694 C C . ASN A 1 89 ? -3.438 -12.633 18.246 1.00 93.75 89 ASN A C 1
ATOM 696 O O . ASN A 1 89 ? -3.974 -13.734 18.307 1.00 93.75 89 ASN A O 1
ATOM 700 N N . GLY A 1 90 ? -4.097 -11.505 18.523 1.00 91.69 90 GLY A N 1
ATOM 701 C CA . GLY A 1 90 ? -5.530 -11.437 18.809 1.00 91.69 90 GLY A CA 1
ATOM 702 C C . GLY A 1 90 ? -6.433 -11.575 17.578 1.00 91.69 90 GLY A C 1
ATOM 703 O O . GLY A 1 90 ? -7.647 -11.449 17.713 1.00 91.69 90 GLY A O 1
ATOM 704 N N . GLY A 1 91 ? -5.871 -11.789 16.383 1.00 90.75 91 GLY A N 1
ATOM 705 C CA . GLY A 1 91 ? -6.614 -11.975 15.135 1.00 90.75 91 GLY A CA 1
ATOM 706 C C . GLY A 1 91 ? -7.165 -10.693 14.508 1.00 90.75 91 GLY A C 1
ATOM 707 O O . GLY A 1 91 ? -7.845 -10.771 13.490 1.00 90.75 91 GLY A O 1
ATOM 708 N N . LEU A 1 92 ? -6.876 -9.515 15.077 1.00 89.94 92 LEU A N 1
ATOM 709 C CA . LEU A 1 92 ? -7.313 -8.236 14.510 1.00 89.94 92 LEU A CA 1
ATOM 710 C C . LEU A 1 92 ? -6.515 -7.881 13.251 1.00 89.94 92 LEU A C 1
ATOM 712 O O . LEU A 1 92 ? -7.076 -7.350 12.298 1.00 89.94 92 LEU A O 1
ATOM 716 N N . PHE A 1 93 ? -5.209 -8.162 13.254 1.00 95.06 93 PHE A N 1
ATOM 717 C CA . PHE A 1 93 ? -4.334 -7.933 12.105 1.00 95.06 93 PHE A CA 1
ATOM 718 C C . PHE A 1 93 ? -3.846 -9.252 11.518 1.00 95.06 93 PHE A C 1
ATOM 720 O O . PHE A 1 93 ? -3.404 -10.148 12.233 1.00 95.06 93 PHE A O 1
ATOM 727 N N . GLN A 1 94 ? -3.823 -9.338 10.194 1.00 95.06 94 GLN A N 1
ATOM 728 C CA . GLN A 1 94 ? -3.082 -10.376 9.501 1.00 95.06 94 GLN A CA 1
ATOM 729 C C . GLN A 1 94 ? -1.596 -10.012 9.487 1.00 95.06 94 GLN A C 1
ATOM 731 O O . GLN A 1 94 ? -1.239 -8.891 9.127 1.00 95.06 94 GLN A O 1
ATOM 736 N N . ARG A 1 95 ? -0.724 -10.954 9.852 1.00 94.81 95 ARG A N 1
ATOM 737 C CA . ARG A 1 95 ? 0.733 -10.777 9.807 1.00 94.81 95 ARG A CA 1
ATOM 738 C C . ARG A 1 95 ? 1.332 -11.571 8.652 1.00 94.81 95 ARG A C 1
ATOM 740 O O . ARG A 1 95 ? 1.061 -12.758 8.506 1.00 94.81 95 ARG A O 1
ATOM 747 N N . PHE A 1 96 ? 2.193 -10.920 7.883 1.00 91.75 96 PHE A N 1
ATOM 748 C CA . PHE A 1 96 ? 3.045 -11.530 6.872 1.00 91.75 96 PHE A CA 1
ATOM 749 C C . PHE A 1 96 ? 4.497 -11.296 7.259 1.00 91.75 96 PHE A C 1
ATOM 751 O O . PHE A 1 96 ? 4.950 -10.153 7.353 1.00 91.75 96 PHE A O 1
ATOM 758 N N . GLU A 1 97 ? 5.224 -12.377 7.490 1.00 89.31 97 GLU A N 1
ATOM 759 C CA . GLU A 1 97 ? 6.641 -12.314 7.804 1.00 89.31 97 GLU A CA 1
ATOM 760 C C . GLU A 1 97 ? 7.469 -12.331 6.516 1.00 89.31 97 GLU A C 1
ATOM 762 O O . GLU A 1 97 ? 7.279 -13.176 5.643 1.00 89.31 97 GLU A O 1
ATOM 767 N N . GLY A 1 98 ? 8.387 -11.376 6.393 1.00 84.12 98 GLY A N 1
ATOM 768 C CA . GLY A 1 98 ? 9.346 -11.309 5.297 1.00 84.12 98 GLY A CA 1
ATOM 769 C C . GLY A 1 98 ? 10.784 -11.376 5.798 1.00 84.12 98 GLY A C 1
ATOM 770 O O . GLY A 1 98 ? 11.064 -11.324 6.996 1.00 84.12 98 GLY A O 1
ATOM 771 N N . THR A 1 99 ? 11.740 -11.429 4.872 1.00 82.62 99 THR A N 1
ATOM 772 C CA . THR A 1 99 ? 13.174 -11.479 5.211 1.00 82.62 99 THR A CA 1
ATOM 773 C C . THR A 1 99 ? 13.633 -10.247 5.994 1.00 82.62 99 THR A C 1
ATOM 775 O O . THR A 1 99 ? 14.377 -10.363 6.958 1.00 82.62 99 THR A O 1
ATOM 778 N N . ASN A 1 100 ? 13.175 -9.058 5.591 1.00 83.12 100 ASN A N 1
ATOM 779 C CA . ASN A 1 100 ? 13.678 -7.775 6.099 1.00 83.12 100 ASN A CA 1
ATOM 780 C C . ASN A 1 100 ? 12.658 -6.995 6.936 1.00 83.12 100 ASN A C 1
ATOM 782 O O . ASN A 1 100 ? 13.023 -6.035 7.618 1.00 83.12 100 ASN A O 1
ATOM 786 N N . ARG A 1 101 ? 11.379 -7.351 6.828 1.00 86.81 101 ARG A N 1
ATOM 787 C CA . ARG A 1 101 ? 10.261 -6.628 7.426 1.00 86.81 101 ARG A CA 1
ATOM 788 C C . ARG A 1 101 ? 9.093 -7.572 7.643 1.00 86.81 101 ARG A C 1
ATOM 790 O O . ARG A 1 101 ? 8.908 -8.491 6.849 1.00 86.81 101 ARG A O 1
ATOM 797 N N . ASP A 1 102 ? 8.295 -7.255 8.642 1.00 90.88 102 ASP A N 1
ATOM 798 C CA . ASP A 1 102 ? 6.975 -7.825 8.842 1.00 90.88 102 ASP A CA 1
ATOM 799 C C . ASP A 1 102 ? 5.930 -6.827 8.353 1.00 90.88 102 ASP A C 1
ATOM 801 O O . ASP A 1 102 ? 6.092 -5.607 8.483 1.00 90.88 102 ASP A O 1
ATOM 805 N N . VAL A 1 103 ? 4.862 -7.348 7.765 1.00 92.12 103 VAL A N 1
ATOM 806 C CA . VAL A 1 103 ? 3.723 -6.561 7.303 1.00 92.12 103 VAL A CA 1
ATOM 807 C C . VAL A 1 103 ? 2.500 -6.975 8.101 1.00 92.12 103 VAL A C 1
ATOM 809 O O . VAL A 1 103 ? 2.178 -8.156 8.180 1.00 92.12 103 VAL A O 1
ATOM 812 N N . PHE A 1 104 ? 1.821 -5.998 8.683 1.00 95.50 104 PHE A N 1
ATOM 813 C CA . PHE A 1 104 ? 0.595 -6.182 9.446 1.00 95.50 104 PHE A CA 1
ATOM 814 C C . PHE A 1 104 ? -0.535 -5.497 8.699 1.00 95.50 104 PHE A C 1
ATOM 816 O O . PHE A 1 104 ? -0.367 -4.354 8.284 1.00 95.50 104 PHE A O 1
ATOM 823 N N . ILE A 1 105 ? -1.661 -6.171 8.511 1.00 93.88 105 ILE A N 1
ATOM 824 C CA . ILE A 1 105 ? -2.781 -5.643 7.735 1.00 93.88 105 ILE A CA 1
ATOM 825 C C . ILE A 1 105 ? -4.064 -5.808 8.528 1.00 93.88 105 ILE A C 1
ATOM 827 O O . ILE A 1 105 ? -4.436 -6.913 8.916 1.00 93.88 105 ILE A O 1
ATOM 831 N N . ASP A 1 106 ? -4.753 -4.697 8.733 1.00 93.12 106 ASP A N 1
ATOM 832 C CA . ASP A 1 106 ? -6.139 -4.680 9.151 1.00 93.12 106 ASP A CA 1
ATOM 833 C C . ASP A 1 106 ? -7.033 -4.749 7.909 1.00 93.12 106 ASP A C 1
ATOM 835 O O . ASP A 1 106 ? -7.302 -3.739 7.250 1.00 93.12 106 ASP A O 1
ATOM 839 N N . ASN A 1 107 ? -7.459 -5.965 7.564 1.00 88.44 107 ASN A N 1
ATOM 840 C CA . ASN A 1 107 ? -8.254 -6.213 6.362 1.00 88.44 107 ASN A CA 1
ATOM 841 C C . ASN A 1 107 ? -9.641 -5.556 6.419 1.00 88.44 107 ASN A C 1
ATOM 843 O O . ASN A 1 107 ? -10.210 -5.264 5.370 1.00 88.44 107 ASN A O 1
ATOM 847 N N . ASP A 1 108 ? -10.180 -5.292 7.615 1.00 84.88 108 ASP A N 1
ATOM 848 C CA . ASP A 1 108 ? -11.508 -4.687 7.738 1.00 84.88 108 ASP A CA 1
ATOM 849 C C . ASP A 1 108 ? -11.498 -3.220 7.321 1.00 84.88 108 ASP A C 1
ATOM 851 O O . ASP A 1 108 ? -12.448 -2.757 6.693 1.00 84.88 108 ASP A O 1
ATOM 855 N N . ILE A 1 109 ? -10.456 -2.479 7.713 1.00 86.94 109 ILE A N 1
ATOM 856 C CA . ILE A 1 109 ? -10.360 -1.030 7.471 1.00 86.94 109 ILE A CA 1
ATOM 857 C C . ILE A 1 109 ? -9.397 -0.676 6.333 1.00 86.94 109 ILE A C 1
ATOM 859 O O . ILE A 1 109 ? -9.293 0.491 5.963 1.00 86.94 109 ILE A O 1
ATOM 863 N N . GLY A 1 110 ? -8.684 -1.666 5.791 1.00 88.06 110 GLY A N 1
ATOM 864 C CA . GLY A 1 110 ? -7.750 -1.486 4.684 1.00 88.06 110 GLY A CA 1
ATOM 865 C C . GLY A 1 110 ? -6.466 -0.752 5.070 1.00 88.06 110 GLY A C 1
ATOM 866 O O . GLY A 1 110 ? -5.840 -0.157 4.201 1.00 88.06 110 GLY A O 1
ATOM 867 N N . VAL A 1 111 ? -6.063 -0.754 6.344 1.00 90.88 111 VAL A N 1
ATOM 868 C CA . VAL A 1 111 ? -4.838 -0.080 6.817 1.00 90.88 111 VAL A CA 1
ATOM 869 C C . VAL A 1 111 ? -3.774 -1.116 7.143 1.00 90.88 111 VAL A C 1
ATOM 871 O O . VAL A 1 111 ? -4.057 -2.128 7.780 1.00 90.88 111 VAL A O 1
ATOM 874 N N . GLY A 1 112 ? -2.535 -0.856 6.739 1.00 92.56 112 GLY A N 1
ATOM 875 C CA . GLY A 1 112 ? -1.410 -1.731 7.021 1.00 92.56 112 GLY A CA 1
ATOM 876 C C . GLY A 1 112 ? -0.180 -1.010 7.556 1.00 92.56 112 GLY A C 1
ATOM 877 O O . GLY A 1 112 ? -0.005 0.198 7.391 1.00 92.56 112 GLY A O 1
ATOM 878 N N . TYR A 1 113 ? 0.687 -1.794 8.189 1.00 93.31 113 TYR A N 1
ATOM 879 C CA . TYR A 1 113 ? 1.925 -1.366 8.822 1.00 93.31 113 TYR A CA 1
ATOM 880 C C . TYR A 1 113 ? 3.088 -2.214 8.309 1.00 93.31 113 TYR A C 1
ATOM 882 O O . TYR A 1 113 ? 3.001 -3.441 8.280 1.00 93.31 113 TYR A O 1
ATOM 890 N N . LYS A 1 114 ? 4.191 -1.574 7.921 1.00 90.44 114 LYS A N 1
ATOM 891 C CA . LYS A 1 114 ? 5.451 -2.223 7.541 1.00 90.44 114 LYS A CA 1
ATOM 892 C C . LYS A 1 114 ? 6.491 -1.942 8.620 1.00 90.44 114 LYS A C 1
ATOM 894 O O . LYS A 1 114 ? 6.946 -0.809 8.771 1.00 90.44 114 LYS A O 1
ATOM 899 N N . LEU A 1 115 ? 6.875 -2.983 9.347 1.00 91.19 115 LEU A N 1
ATOM 900 C CA . LEU A 1 115 ? 7.844 -2.927 10.437 1.00 91.19 115 LEU A CA 1
ATOM 901 C C . LEU A 1 115 ? 9.140 -3.609 10.001 1.00 91.19 115 LEU A C 1
ATOM 903 O O . LEU A 1 115 ? 9.139 -4.803 9.714 1.00 91.19 115 LEU A O 1
ATOM 907 N N . PHE A 1 116 ? 10.261 -2.890 9.978 1.00 87.94 116 PHE A N 1
ATOM 908 C CA . PHE A 1 116 ? 11.554 -3.534 9.747 1.00 87.94 116 PHE A CA 1
ATOM 909 C C . PHE A 1 116 ? 11.945 -4.435 10.925 1.00 87.94 116 PHE A C 1
ATOM 911 O O . PHE A 1 116 ? 11.686 -4.126 12.092 1.00 87.94 116 PHE A O 1
ATOM 918 N N . LYS A 1 117 ? 12.591 -5.562 10.613 1.00 87.88 117 LYS A N 1
ATOM 919 C CA . LYS A 1 117 ? 13.242 -6.396 11.630 1.00 87.88 117 LYS A CA 1
ATOM 920 C C . LYS A 1 117 ? 14.417 -5.616 12.234 1.00 87.88 117 LYS A C 1
ATOM 922 O O . LYS A 1 117 ? 15.049 -4.837 11.524 1.00 87.88 117 LYS A O 1
ATOM 927 N N . VAL A 1 118 ? 14.705 -5.824 13.521 1.00 83.06 118 VAL A N 1
ATOM 928 C CA . VAL A 1 118 ? 15.698 -5.050 14.308 1.00 83.06 118 VAL A CA 1
ATOM 929 C C . VAL A 1 118 ? 17.060 -4.953 13.603 1.00 83.06 118 VAL A C 1
ATOM 931 O O . VAL A 1 118 ? 17.713 -3.919 13.581 1.00 83.06 118 VAL A O 1
ATOM 934 N N . ASN A 1 119 ? 17.448 -6.037 12.954 1.00 82.75 119 ASN A N 1
ATOM 935 C CA . ASN A 1 119 ? 18.722 -6.276 12.291 1.00 82.75 119 ASN A CA 1
ATOM 936 C C . ASN A 1 119 ? 18.650 -6.100 10.759 1.00 82.75 119 ASN A C 1
ATOM 938 O O . ASN A 1 119 ? 19.570 -6.471 10.032 1.00 82.75 119 ASN A O 1
ATOM 942 N N . SER A 1 120 ? 17.568 -5.513 10.247 1.00 82.56 120 SER A N 1
ATOM 943 C CA . SER A 1 120 ? 17.386 -5.257 8.821 1.00 82.56 120 SER A CA 1
ATOM 944 C C . SER A 1 120 ? 18.201 -4.050 8.364 1.00 82.56 120 SER A C 1
ATOM 946 O O . SER A 1 120 ? 17.978 -2.922 8.803 1.00 82.56 120 SER A O 1
ATOM 948 N N . THR A 1 121 ? 19.094 -4.246 7.394 1.00 79.75 121 THR A N 1
ATOM 949 C CA . THR A 1 121 ? 19.841 -3.139 6.767 1.00 79.75 121 THR A CA 1
ATOM 950 C C . THR A 1 121 ? 18.922 -2.146 6.049 1.00 79.75 121 THR A C 1
ATOM 952 O O . THR A 1 121 ? 19.270 -0.973 5.903 1.00 79.75 121 THR A O 1
ATOM 955 N N . TRP A 1 122 ? 17.720 -2.587 5.664 1.00 75.31 122 TRP A N 1
ATOM 956 C CA . TRP A 1 122 ? 16.695 -1.755 5.038 1.00 75.31 122 TRP A CA 1
ATOM 957 C C . TRP A 1 122 ? 16.027 -0.772 6.001 1.00 75.31 122 TRP A C 1
ATOM 959 O O . TRP A 1 122 ? 15.469 0.220 5.537 1.00 75.31 122 TRP A O 1
ATOM 969 N N . ALA A 1 123 ? 16.153 -0.971 7.319 1.00 76.12 123 ALA A N 1
ATOM 970 C CA . ALA A 1 123 ? 15.673 -0.016 8.319 1.00 76.12 123 ALA A CA 1
ATOM 971 C C . ALA A 1 123 ? 16.326 1.373 8.173 1.00 76.12 123 ALA A C 1
ATOM 973 O O . ALA A 1 123 ? 15.746 2.373 8.584 1.00 76.12 123 ALA A O 1
ATOM 974 N N . LYS A 1 124 ? 17.496 1.458 7.518 1.00 73.81 124 LYS A N 1
ATOM 975 C CA . LYS A 1 124 ? 18.180 2.720 7.179 1.00 73.81 124 LYS A CA 1
ATOM 976 C C . LYS A 1 124 ? 17.504 3.505 6.047 1.00 73.81 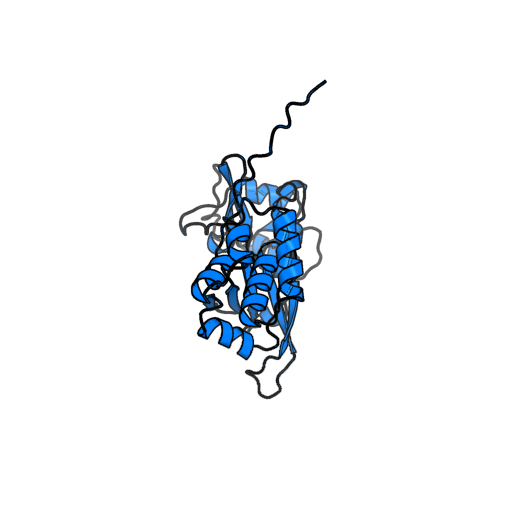124 LYS A C 1
ATOM 978 O O . LYS A 1 124 ? 17.859 4.655 5.806 1.00 73.81 124 LYS A O 1
ATOM 983 N N . TYR A 1 125 ? 16.541 2.901 5.348 1.00 73.50 125 TYR A N 1
ATOM 984 C CA . TYR A 1 125 ? 15.839 3.494 4.209 1.00 73.50 125 TYR A CA 1
ATOM 985 C C . TYR A 1 125 ? 14.310 3.415 4.385 1.00 73.50 125 TYR A C 1
ATOM 987 O O . TYR A 1 125 ? 13.618 2.867 3.520 1.00 73.50 125 TYR A O 1
ATOM 995 N N . PRO A 1 126 ? 13.745 3.961 5.481 1.00 67.81 126 PRO A N 1
ATOM 996 C CA . PRO A 1 126 ? 12.332 3.781 5.819 1.00 67.81 126 PRO A CA 1
ATOM 997 C C . PRO A 1 126 ? 11.387 4.452 4.818 1.00 67.81 126 PRO A C 1
ATOM 999 O O . PRO A 1 126 ? 10.280 3.980 4.588 1.00 67.81 126 PRO A O 1
ATOM 1002 N N . ARG A 1 127 ? 11.864 5.498 4.140 1.00 71.94 127 ARG A N 1
ATOM 1003 C CA . ARG A 1 127 ? 11.136 6.237 3.100 1.00 71.94 127 ARG A CA 1
ATOM 1004 C C . ARG A 1 127 ? 11.232 5.591 1.723 1.00 71.94 127 ARG A C 1
ATOM 1006 O O . ARG A 1 127 ? 11.017 6.230 0.696 1.00 71.94 127 ARG A O 1
ATOM 1013 N N . SER A 1 128 ? 11.623 4.317 1.669 1.00 67.81 128 SER A N 1
ATOM 1014 C CA . SER A 1 128 ? 11.848 3.663 0.389 1.00 67.81 128 SER A CA 1
ATOM 1015 C C . SER A 1 128 ? 10.586 3.421 -0.424 1.00 67.81 128 SER A C 1
ATOM 1017 O O . SER A 1 128 ? 10.661 3.430 -1.651 1.00 67.81 128 SER A O 1
ATOM 1019 N N . ASP A 1 129 ? 9.441 3.334 0.237 1.00 73.12 129 ASP A N 1
ATOM 1020 C CA . ASP A 1 129 ? 8.152 3.099 -0.408 1.00 73.12 129 ASP A CA 1
ATOM 1021 C C . ASP A 1 129 ? 7.432 4.400 -0.836 1.00 73.12 129 ASP A C 1
ATOM 1023 O O . ASP A 1 129 ? 6.441 4.342 -1.558 1.00 73.12 129 ASP A O 1
ATOM 1027 N N . GLU A 1 130 ? 7.945 5.590 -0.475 1.00 75.56 130 GLU A N 1
ATOM 1028 C CA . GLU A 1 130 ? 7.313 6.884 -0.816 1.00 75.56 130 GLU A CA 1
ATOM 1029 C C . GLU A 1 130 ? 7.190 7.112 -2.329 1.00 75.56 130 GLU A C 1
ATOM 1031 O O . GLU A 1 130 ? 6.281 7.801 -2.778 1.00 75.56 130 GLU A O 1
ATOM 1036 N N . ARG A 1 131 ? 8.044 6.474 -3.135 1.00 81.44 131 ARG A N 1
ATOM 1037 C CA . ARG A 1 131 ? 8.014 6.582 -4.599 1.00 81.44 131 ARG A CA 1
ATOM 1038 C C . ARG A 1 131 ? 6.705 6.065 -5.206 1.00 81.44 131 ARG A C 1
ATOM 1040 O O . ARG A 1 131 ? 6.285 6.545 -6.254 1.00 81.44 131 ARG A O 1
ATOM 1047 N N . LEU A 1 132 ? 6.028 5.126 -4.549 1.00 85.56 132 LEU A N 1
ATOM 1048 C CA . LEU A 1 132 ? 4.704 4.688 -4.989 1.00 85.56 132 LEU A CA 1
ATOM 1049 C C . LEU A 1 132 ? 3.661 5.806 -4.855 1.00 85.56 132 LEU A C 1
ATOM 1051 O O . LEU A 1 132 ? 2.787 5.912 -5.712 1.00 85.56 132 LEU A O 1
ATOM 1055 N N . ASN A 1 133 ? 3.783 6.692 -3.853 1.00 85.31 133 ASN A N 1
ATOM 1056 C CA . ASN A 1 133 ? 2.896 7.856 -3.738 1.00 85.31 133 ASN A CA 1
ATOM 1057 C C . ASN A 1 133 ? 3.016 8.762 -4.966 1.00 85.31 133 ASN A C 1
ATOM 1059 O O . ASN A 1 133 ? 1.996 9.241 -5.463 1.00 85.31 133 ASN A O 1
ATOM 1063 N N . ASP A 1 134 ? 4.242 8.992 -5.446 1.00 85.06 134 ASP A N 1
ATOM 1064 C CA . ASP A 1 134 ? 4.494 9.843 -6.613 1.00 85.06 134 ASP A CA 1
ATOM 1065 C C . ASP A 1 134 ? 3.779 9.288 -7.856 1.00 85.06 134 ASP A C 1
ATOM 1067 O O . ASP A 1 134 ? 3.181 10.040 -8.627 1.00 85.06 134 ASP A O 1
ATOM 1071 N N . ILE A 1 135 ? 3.791 7.960 -8.026 1.00 88.06 135 ILE A N 1
ATOM 1072 C CA . ILE A 1 135 ? 3.099 7.266 -9.121 1.00 88.06 135 ILE A CA 1
ATOM 1073 C C . ILE A 1 135 ? 1.580 7.396 -8.956 1.00 88.06 135 ILE A C 1
ATOM 1075 O O . ILE A 1 135 ? 0.890 7.820 -9.880 1.00 88.06 135 ILE A O 1
ATOM 1079 N N . TYR A 1 136 ? 1.050 7.082 -7.773 1.00 88.69 136 TYR A N 1
ATOM 1080 C CA . TYR A 1 136 ? -0.394 7.066 -7.512 1.00 88.69 136 TYR A CA 1
ATOM 1081 C C . TYR A 1 136 ? -1.049 8.448 -7.619 1.00 88.69 136 TYR A C 1
ATOM 1083 O O . TYR A 1 136 ? -2.206 8.560 -8.026 1.00 88.69 136 TYR A O 1
ATOM 1091 N N . ARG A 1 137 ? -0.318 9.514 -7.273 1.00 86.94 137 ARG A N 1
ATOM 1092 C CA . ARG A 1 137 ? -0.796 10.904 -7.387 1.00 86.94 137 ARG A CA 1
ATOM 1093 C C . ARG A 1 137 ? -0.692 11.455 -8.805 1.00 86.94 137 ARG A C 1
ATOM 1095 O O . ARG A 1 137 ? -1.255 12.516 -9.080 1.00 86.94 137 ARG A O 1
ATOM 1102 N N . ASN A 1 138 ? 0.016 10.775 -9.706 1.00 86.31 138 ASN A N 1
ATOM 1103 C CA . ASN A 1 138 ? 0.236 11.282 -11.049 1.00 86.31 138 ASN A CA 1
ATOM 1104 C C . ASN A 1 138 ? -1.026 11.124 -11.914 1.00 86.31 138 ASN A C 1
ATOM 1106 O O . ASN A 1 138 ? -1.428 10.020 -12.292 1.00 86.31 138 ASN A O 1
ATOM 1110 N N . LYS A 1 139 ? -1.637 12.262 -12.266 1.00 85.62 139 LYS A N 1
ATOM 1111 C CA . LYS A 1 139 ? -2.839 12.316 -13.110 1.00 85.62 139 LYS A CA 1
ATOM 1112 C C . LYS A 1 139 ? -2.611 11.778 -14.526 1.00 85.62 139 LYS A C 1
ATOM 1114 O O . LYS A 1 139 ? -3.562 11.317 -15.138 1.00 85.62 139 LYS A O 1
ATOM 1119 N N . TYR A 1 140 ? -1.383 11.782 -15.035 1.00 86.50 140 TYR A N 1
ATOM 1120 C CA . TYR A 1 140 ? -1.086 11.271 -16.375 1.00 86.50 140 TYR A CA 1
ATOM 1121 C C . TYR A 1 140 ? -0.994 9.742 -16.440 1.00 86.50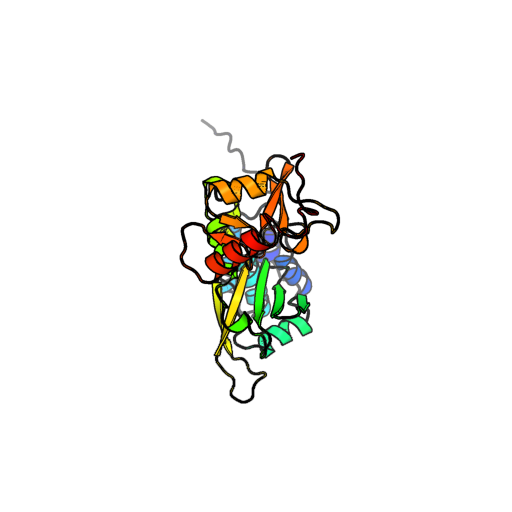 140 TYR A C 1
ATOM 1123 O O . TYR A 1 140 ? -1.086 9.189 -17.529 1.00 86.50 140 TYR A O 1
ATOM 1131 N N . PHE A 1 141 ? -0.836 9.051 -15.303 1.00 85.56 141 PHE A N 1
ATOM 1132 C CA . PHE A 1 141 ? -0.780 7.585 -15.286 1.00 85.56 141 PHE A CA 1
ATOM 1133 C C . PHE A 1 141 ? -2.154 6.966 -15.024 1.00 85.56 141 PHE A C 1
ATOM 1135 O O . PHE A 1 141 ? -2.657 6.189 -15.824 1.00 85.56 141 PHE A O 1
ATOM 1142 N N . TYR A 1 142 ? -2.767 7.331 -13.896 1.00 86.12 142 TYR A N 1
ATOM 1143 C CA . TYR A 1 142 ? -3.996 6.707 -13.393 1.00 86.12 142 TYR A CA 1
ATOM 1144 C C . TYR A 1 142 ? -5.183 7.671 -13.332 1.00 86.12 142 TYR A C 1
ATOM 1146 O O . TYR A 1 142 ? -6.158 7.419 -12.627 1.00 86.12 142 TYR A O 1
ATOM 1154 N N . ASN A 1 143 ? -5.078 8.845 -13.965 1.00 84.88 143 ASN A N 1
ATOM 1155 C CA . ASN A 1 143 ? -6.041 9.938 -13.796 1.00 84.88 143 ASN A CA 1
ATOM 1156 C C . ASN A 1 143 ? -6.289 10.311 -12.317 1.00 84.88 143 ASN A C 1
ATOM 1158 O O . ASN A 1 143 ? -7.355 10.790 -11.937 1.00 84.88 143 ASN A O 1
ATOM 1162 N N . GLY A 1 144 ? -5.301 10.049 -11.453 1.00 83.00 144 GLY A N 1
ATOM 1163 C CA . GLY A 1 144 ? -5.404 10.248 -10.010 1.00 83.00 144 GLY A CA 1
ATOM 1164 C C . GLY A 1 144 ? -6.381 9.309 -9.290 1.00 83.00 144 GLY A C 1
ATOM 1165 O O . GLY A 1 144 ? -6.646 9.549 -8.115 1.00 83.00 144 GLY A O 1
ATOM 1166 N N . ILE A 1 145 ? -6.895 8.249 -9.932 1.00 87.06 145 ILE A N 1
ATOM 1167 C CA . ILE A 1 145 ? -7.883 7.333 -9.328 1.00 87.06 145 ILE A CA 1
ATOM 1168 C C . ILE A 1 145 ? -7.359 6.662 -8.051 1.00 87.06 145 ILE A C 1
ATOM 1170 O O . ILE A 1 145 ? -8.135 6.377 -7.144 1.00 87.06 145 ILE A O 1
ATOM 1174 N N . TYR A 1 146 ? -6.037 6.470 -7.957 1.00 88.75 146 TYR A N 1
ATOM 1175 C CA . TYR A 1 146 ? -5.376 5.879 -6.795 1.00 88.75 146 TYR A CA 1
ATOM 1176 C C . TYR A 1 146 ? -4.716 6.907 -5.869 1.00 88.75 146 TYR A C 1
ATOM 1178 O O . TYR A 1 146 ? -4.023 6.534 -4.921 1.00 88.75 146 TYR A O 1
ATOM 1186 N N . ALA A 1 147 ? -4.918 8.207 -6.103 1.00 87.25 147 ALA A N 1
ATOM 1187 C CA . ALA A 1 147 ? -4.268 9.260 -5.326 1.00 87.25 147 ALA A CA 1
ATOM 1188 C C . ALA A 1 147 ? -4.681 9.252 -3.843 1.00 87.25 147 ALA A C 1
ATOM 1190 O O . ALA A 1 147 ? -3.897 9.662 -2.991 1.00 87.25 147 ALA A O 1
ATOM 1191 N N . ASN A 1 148 ? -5.875 8.755 -3.511 1.00 81.00 148 ASN A N 1
ATOM 1192 C CA . ASN A 1 148 ? -6.315 8.548 -2.127 1.00 81.00 148 ASN A CA 1
ATOM 1193 C C . ASN A 1 148 ? -5.523 7.435 -1.412 1.00 81.00 148 ASN A C 1
ATOM 1195 O O . ASN A 1 148 ? -5.317 7.521 -0.205 1.00 81.00 148 ASN A O 1
ATOM 1199 N N . TYR A 1 149 ? -5.022 6.437 -2.147 1.00 82.19 149 TYR A N 1
ATOM 1200 C CA . TYR A 1 149 ? -4.138 5.387 -1.623 1.00 82.19 149 TYR A CA 1
ATOM 1201 C C . TYR A 1 149 ? -2.665 5.803 -1.610 1.00 82.19 149 TYR A C 1
ATOM 1203 O O . TYR A 1 149 ? -1.814 5.073 -1.099 1.00 82.19 149 TYR A O 1
ATOM 1211 N N . ALA A 1 150 ? -2.353 6.995 -2.129 1.00 77.62 150 ALA A N 1
ATOM 1212 C CA . ALA A 1 150 ? -1.050 7.623 -1.982 1.00 77.62 150 ALA A CA 1
ATOM 1213 C C . ALA A 1 150 ? -0.880 8.163 -0.555 1.00 77.62 150 ALA A C 1
ATOM 1215 O O . ALA A 1 150 ? -0.872 9.373 -0.307 1.00 77.62 150 ALA A O 1
ATOM 1216 N N . GLN A 1 151 ? -0.786 7.239 0.392 1.00 63.88 151 GLN A N 1
ATOM 1217 C CA . GLN A 1 151 ? -0.508 7.495 1.795 1.00 63.88 151 GLN A CA 1
ATOM 1218 C C . GLN A 1 151 ? 0.479 6.458 2.336 1.00 63.88 151 GLN A C 1
ATOM 1220 O O . GLN A 1 151 ? 0.263 5.869 3.392 1.00 63.88 151 GLN A O 1
ATOM 1225 N N . PHE A 1 152 ? 1.594 6.249 1.628 1.00 71.50 152 PHE A N 1
ATOM 1226 C CA . PHE A 1 152 ? 2.810 5.771 2.282 1.00 71.50 152 PHE A CA 1
ATOM 1227 C C . PHE A 1 152 ? 3.267 6.870 3.239 1.00 71.50 152 PHE A C 1
ATOM 1229 O O . PHE A 1 152 ? 3.775 7.904 2.806 1.00 71.50 152 PHE A O 1
ATOM 1236 N N . GLY A 1 153 ? 2.988 6.683 4.523 1.00 77.88 153 GLY A N 1
ATOM 1237 C CA . GLY A 1 153 ? 3.477 7.529 5.603 1.00 77.88 153 GLY A CA 1
ATOM 1238 C C . GLY A 1 153 ? 4.391 6.733 6.520 1.00 77.88 153 GLY A C 1
ATOM 1239 O O . GLY A 1 153 ? 4.580 5.529 6.346 1.00 77.88 153 GLY A O 1
ATOM 1240 N N . SER A 1 154 ? 4.926 7.386 7.542 1.00 86.44 154 SER A N 1
ATOM 1241 C CA . SER A 1 154 ? 5.524 6.680 8.668 1.00 86.44 154 SER A CA 1
ATOM 1242 C C . SER A 1 154 ? 5.046 7.266 9.979 1.00 86.44 154 SER A C 1
ATOM 1244 O O . SER A 1 154 ? 4.828 8.471 10.081 1.00 86.44 154 SER A O 1
ATOM 1246 N N . ILE A 1 155 ? 4.953 6.414 10.983 1.00 90.81 155 ILE A N 1
ATOM 1247 C CA . ILE A 1 155 ? 4.655 6.788 12.361 1.00 90.81 155 ILE A CA 1
ATOM 1248 C C . ILE A 1 155 ? 5.824 6.393 13.250 1.00 90.81 155 ILE A C 1
ATOM 1250 O O . ILE A 1 155 ? 6.542 5.436 12.951 1.00 90.81 155 ILE A O 1
ATOM 1254 N N . GLU A 1 156 ? 6.006 7.121 14.346 1.00 92.88 156 GLU A N 1
ATOM 1255 C CA . GLU A 1 156 ? 6.906 6.683 15.406 1.00 92.88 156 GLU A CA 1
ATOM 1256 C C . GLU A 1 156 ? 6.204 5.618 16.253 1.00 92.88 156 GLU A C 1
ATOM 1258 O O . GLU A 1 156 ? 5.086 5.828 16.724 1.00 92.88 156 GLU A O 1
ATOM 1263 N N . MET A 1 157 ? 6.875 4.490 16.467 1.00 94.69 157 MET A N 1
ATOM 1264 C CA . MET A 1 157 ? 6.499 3.494 17.469 1.00 94.69 157 MET A CA 1
ATOM 1265 C C . MET A 1 157 ? 7.666 3.261 18.422 1.00 94.69 157 MET A C 1
ATOM 1267 O O . MET A 1 157 ? 8.827 3.419 18.049 1.00 94.69 157 MET A O 1
ATOM 1271 N N . ILE A 1 158 ? 7.360 2.849 19.647 1.00 96.12 158 ILE A N 1
ATOM 1272 C CA . ILE A 1 158 ? 8.362 2.364 20.597 1.00 96.12 158 ILE A CA 1
ATOM 1273 C C . ILE A 1 158 ? 8.637 0.887 20.297 1.00 96.12 158 ILE A C 1
ATOM 1275 O O . ILE A 1 158 ? 7.713 0.070 20.319 1.00 96.12 158 ILE A O 1
ATOM 1279 N N . ASP A 1 159 ? 9.896 0.536 20.037 1.00 93.94 159 ASP A N 1
ATOM 1280 C CA . ASP A 1 159 ? 10.321 -0.856 19.887 1.00 93.94 159 ASP A CA 1
ATOM 1281 C C . ASP A 1 159 ? 10.580 -1.498 21.250 1.00 93.94 159 ASP A C 1
ATOM 1283 O O . ASP A 1 159 ? 11.711 -1.698 21.686 1.00 93.94 159 ASP A O 1
ATOM 1287 N N . ASP A 1 160 ? 9.495 -1.827 21.940 1.00 93.62 160 ASP A N 1
ATOM 1288 C CA . ASP A 1 160 ? 9.499 -2.439 23.266 1.00 93.62 160 ASP A CA 1
ATOM 1289 C C . ASP A 1 160 ? 9.940 -3.913 23.290 1.00 93.62 160 ASP A C 1
ATOM 1291 O O . ASP A 1 160 ? 9.984 -4.511 24.364 1.00 93.62 160 ASP A O 1
ATOM 1295 N N . ARG A 1 161 ? 10.354 -4.477 22.145 1.00 90.31 161 ARG A N 1
ATOM 1296 C CA . ARG A 1 161 ? 11.095 -5.751 22.075 1.00 90.31 161 ARG A CA 1
ATOM 1297 C C . ARG A 1 161 ? 12.549 -5.602 22.529 1.00 90.31 161 ARG A C 1
ATOM 1299 O O . ARG A 1 161 ? 13.168 -6.593 22.907 1.00 90.31 161 ARG A O 1
ATOM 1306 N N . GLN A 1 162 ? 13.103 -4.392 22.431 1.00 89.00 162 GLN A N 1
ATOM 1307 C CA . GLN A 1 162 ? 14.481 -4.079 22.808 1.00 89.00 162 GLN A CA 1
ATOM 1308 C C . GLN A 1 162 ? 14.523 -3.472 24.216 1.00 89.00 162 GLN A C 1
ATOM 1310 O O . GLN A 1 162 ? 13.578 -2.813 24.652 1.00 89.00 162 GLN A O 1
ATOM 1315 N N . VAL A 1 163 ? 15.624 -3.698 24.938 1.00 89.50 163 VAL A N 1
ATOM 1316 C CA . VAL A 1 163 ? 15.771 -3.289 26.350 1.00 89.50 163 VAL A CA 1
ATOM 1317 C C . VAL A 1 163 ? 15.685 -1.768 26.513 1.00 89.50 163 VAL A C 1
ATOM 1319 O O . VAL A 1 163 ? 15.044 -1.277 27.439 1.00 89.50 163 VAL A O 1
ATOM 1322 N N . ASP A 1 164 ? 16.292 -1.028 25.591 1.00 91.44 164 ASP A N 1
ATOM 1323 C CA . ASP A 1 164 ? 16.358 0.434 25.547 1.00 91.44 164 ASP A CA 1
ATOM 1324 C C . ASP A 1 164 ? 15.101 1.094 24.955 1.00 91.44 164 ASP A C 1
ATOM 1326 O O . ASP A 1 164 ? 14.962 2.314 25.020 1.00 91.44 164 ASP A O 1
ATOM 1330 N N . LYS A 1 165 ? 14.161 0.297 24.427 1.00 93.19 165 LYS A N 1
ATOM 1331 C CA . LYS A 1 165 ? 12.871 0.744 23.874 1.00 93.19 165 LYS A CA 1
ATOM 1332 C C . LYS A 1 165 ? 13.009 1.923 22.894 1.00 93.19 165 LYS A C 1
ATOM 1334 O O . LYS A 1 165 ? 12.361 2.960 23.085 1.00 93.19 165 LYS A O 1
ATOM 1339 N N . PRO A 1 166 ? 13.837 1.799 21.843 1.00 93.44 166 PRO A N 1
ATOM 1340 C CA . PRO A 1 166 ? 14.114 2.905 20.947 1.00 93.44 166 PRO A CA 1
ATOM 1341 C C . PRO A 1 166 ? 12.856 3.295 20.171 1.00 93.44 166 PRO A C 1
ATOM 1343 O O . PRO A 1 166 ? 11.982 2.472 19.884 1.00 93.44 166 PRO A O 1
ATOM 1346 N N . LYS A 1 167 ? 12.776 4.568 19.781 1.00 92.88 167 LYS A N 1
ATOM 1347 C CA . LYS A 1 167 ? 11.776 5.014 18.810 1.00 92.88 167 LYS A CA 1
ATOM 1348 C C . LYS A 1 167 ? 12.189 4.568 17.413 1.00 92.88 167 LYS A C 1
ATOM 1350 O O . LYS A 1 167 ? 13.298 4.855 16.969 1.00 92.88 167 LYS A O 1
ATOM 1355 N N . ILE A 1 168 ? 11.277 3.914 16.708 1.00 90.38 168 ILE A N 1
ATOM 1356 C CA . ILE A 1 168 ? 11.471 3.450 15.336 1.00 90.38 168 ILE A CA 1
ATOM 1357 C C . ILE A 1 168 ? 10.403 4.030 14.411 1.00 90.38 168 ILE A C 1
ATOM 1359 O O . ILE A 1 168 ? 9.277 4.302 14.827 1.00 90.38 168 ILE A O 1
ATOM 1363 N N . LEU A 1 169 ? 10.751 4.188 13.134 1.00 89.00 169 LEU A N 1
ATOM 1364 C CA . LEU A 1 169 ? 9.799 4.564 12.093 1.00 89.00 169 LEU A CA 1
ATOM 1365 C C . LEU A 1 169 ? 9.151 3.311 11.500 1.00 89.00 169 LEU A C 1
ATOM 1367 O O . LEU A 1 169 ? 9.835 2.445 10.954 1.00 89.00 169 LEU A O 1
ATOM 1371 N N . VAL A 1 170 ? 7.825 3.244 11.575 1.00 90.06 170 VAL A N 1
ATOM 1372 C CA . VAL A 1 170 ? 7.011 2.173 10.988 1.00 90.06 170 VAL A CA 1
ATOM 1373 C C . VAL A 1 170 ? 6.247 2.740 9.805 1.00 90.06 170 VAL A C 1
ATOM 1375 O O . VAL A 1 170 ? 5.553 3.747 9.939 1.00 90.06 170 VAL A O 1
ATOM 1378 N N . GLY A 1 171 ? 6.381 2.106 8.641 1.00 87.88 171 GLY A N 1
ATOM 1379 C CA . GLY A 1 171 ? 5.660 2.519 7.441 1.00 87.88 171 GLY A CA 1
ATOM 1380 C C . GLY A 1 171 ? 4.169 2.236 7.592 1.00 87.88 171 GLY A C 1
ATOM 1381 O O . GLY A 1 171 ? 3.798 1.168 8.070 1.00 87.88 171 GLY A O 1
ATOM 1382 N N . VAL A 1 172 ? 3.318 3.161 7.169 1.00 89.75 172 VAL A N 1
ATOM 1383 C CA . VAL A 1 172 ? 1.860 3.002 7.121 1.00 89.75 172 VAL A CA 1
ATOM 1384 C C . VAL A 1 172 ? 1.428 3.051 5.666 1.00 89.75 172 VAL A C 1
ATOM 1386 O O . VAL A 1 172 ? 1.972 3.839 4.896 1.00 89.75 172 VAL A O 1
ATOM 1389 N N . PHE A 1 173 ? 0.475 2.206 5.286 1.00 87.88 173 PHE A N 1
ATOM 1390 C CA . PHE A 1 173 ? -0.113 2.213 3.950 1.00 87.88 173 PHE A CA 1
ATOM 1391 C C . PHE A 1 173 ? -1.610 1.913 4.003 1.00 87.88 173 PHE A C 1
ATOM 1393 O O . PHE A 1 173 ? -2.100 1.306 4.958 1.00 87.88 173 PHE A O 1
ATOM 1400 N N . LYS A 1 174 ? -2.321 2.313 2.947 1.00 88.12 174 LYS A N 1
ATOM 1401 C CA . LYS A 1 174 ? -3.712 1.933 2.709 1.00 88.12 174 LYS A CA 1
ATOM 1402 C C . LYS A 1 174 ? -3.779 0.912 1.572 1.00 88.12 174 LYS A C 1
ATOM 1404 O O . LYS A 1 174 ? -3.086 1.059 0.567 1.00 88.12 174 LYS A O 1
ATOM 1409 N N . MET A 1 175 ? -4.577 -0.134 1.746 1.00 87.56 175 MET A N 1
ATOM 1410 C CA . MET A 1 175 ? -4.877 -1.100 0.696 1.00 87.56 175 MET A CA 1
ATOM 1411 C C . MET A 1 175 ? -5.775 -0.471 -0.362 1.00 87.56 175 MET A C 1
ATOM 1413 O O . MET A 1 175 ? -6.622 0.363 -0.051 1.00 87.56 175 MET A O 1
ATOM 1417 N N . ILE A 1 176 ? -5.587 -0.900 -1.606 1.00 87.31 176 ILE A N 1
ATOM 1418 C CA . ILE A 1 176 ? -6.437 -0.502 -2.722 1.00 87.31 176 ILE A CA 1
ATOM 1419 C C . ILE A 1 176 ? -7.615 -1.472 -2.771 1.00 87.31 176 ILE A C 1
ATOM 1421 O O . ILE A 1 176 ? -7.420 -2.684 -2.887 1.00 87.31 176 ILE A O 1
ATOM 1425 N N . ASP A 1 177 ? -8.832 -0.947 -2.660 1.00 82.56 177 ASP A N 1
ATOM 1426 C CA . ASP A 1 177 ? -10.037 -1.772 -2.667 1.00 82.56 177 ASP A CA 1
ATOM 1427 C C . ASP A 1 177 ? -10.171 -2.534 -3.990 1.00 82.56 177 ASP A C 1
ATOM 1429 O O . ASP A 1 177 ? -10.029 -1.973 -5.077 1.00 82.56 177 ASP A O 1
ATOM 1433 N N . GLY A 1 178 ? -10.453 -3.835 -3.891 1.00 85.81 178 GLY A N 1
ATOM 1434 C CA . GLY A 1 178 ? -10.557 -4.713 -5.058 1.00 85.81 178 GLY A CA 1
ATOM 1435 C C . GLY A 1 178 ? -9.217 -5.067 -5.707 1.00 85.81 178 GLY A C 1
ATOM 1436 O O . GLY A 1 178 ? -9.221 -5.615 -6.807 1.00 85.81 178 GLY A O 1
ATOM 1437 N N . ALA A 1 179 ? -8.086 -4.772 -5.057 1.00 90.56 179 ALA A N 1
ATOM 1438 C CA . ALA A 1 179 ? -6.785 -5.235 -5.517 1.00 90.56 179 ALA A CA 1
ATOM 1439 C C . ALA A 1 179 ? -6.628 -6.748 -5.360 1.00 90.56 179 ALA A C 1
ATOM 1441 O O . ALA A 1 179 ? -6.822 -7.321 -4.288 1.00 90.56 179 ALA A O 1
ATOM 1442 N N . GLU A 1 180 ? -6.211 -7.375 -6.450 1.00 92.94 180 GLU A N 1
ATOM 1443 C CA . GLU A 1 180 ? -5.910 -8.791 -6.565 1.00 92.94 180 GLU A CA 1
ATOM 1444 C C . GLU A 1 180 ? -4.398 -8.964 -6.734 1.00 92.94 180 GLU A C 1
ATOM 1446 O O . GLU A 1 180 ? -3.736 -8.199 -7.442 1.00 92.94 180 GLU A O 1
ATOM 1451 N N . ARG A 1 181 ? -3.828 -9.987 -6.093 1.00 91.56 181 ARG A N 1
ATOM 1452 C CA . ARG A 1 181 ? -2.439 -10.375 -6.367 1.00 91.56 181 ARG A CA 1
ATOM 1453 C C . ARG A 1 181 ? -2.346 -10.949 -7.779 1.00 91.56 181 ARG A C 1
ATOM 1455 O O . ARG A 1 181 ? -3.256 -11.653 -8.215 1.00 91.56 181 ARG A O 1
ATOM 1462 N N . LEU A 1 182 ? -1.236 -10.682 -8.459 1.00 92.94 182 LEU A N 1
ATOM 1463 C CA . LEU A 1 182 ? -0.922 -11.369 -9.707 1.00 92.94 182 LEU A CA 1
ATOM 1464 C C . LEU A 1 182 ? -0.596 -12.836 -9.412 1.00 92.94 182 LEU A C 1
ATOM 1466 O O . LEU A 1 182 ? 0.012 -13.153 -8.382 1.00 92.94 182 LEU A O 1
ATOM 1470 N N . ALA A 1 183 ? -0.993 -13.725 -10.320 1.00 91.56 183 ALA A N 1
ATOM 1471 C CA . ALA A 1 183 ? -0.556 -15.114 -10.259 1.00 91.56 183 ALA A CA 1
ATOM 1472 C C . ALA A 1 183 ? 0.958 -15.211 -10.556 1.00 91.56 183 ALA A C 1
ATOM 1474 O O . ALA A 1 183 ? 1.494 -14.347 -11.252 1.00 91.56 183 ALA A O 1
ATOM 1475 N N . PRO A 1 184 ? 1.675 -16.234 -10.051 1.00 88.69 184 PRO A N 1
ATOM 1476 C CA . PRO A 1 184 ? 3.118 -16.373 -10.285 1.00 88.69 184 PRO A CA 1
ATOM 1477 C C . PRO A 1 184 ? 3.526 -16.436 -11.766 1.00 88.69 184 PRO A C 1
ATOM 1479 O O . PRO A 1 184 ? 4.652 -16.084 -12.108 1.00 88.69 184 PRO A O 1
ATOM 1482 N N . ASP A 1 185 ? 2.624 -16.897 -12.629 1.00 90.31 185 ASP A N 1
ATOM 1483 C CA . ASP A 1 185 ? 2.775 -17.014 -14.080 1.00 90.31 185 ASP A CA 1
ATOM 1484 C C . ASP A 1 185 ? 2.198 -15.818 -14.857 1.00 90.31 185 ASP A C 1
ATOM 1486 O O . ASP A 1 185 ? 2.417 -15.697 -16.065 1.00 90.31 185 ASP A O 1
ATOM 1490 N N . GLU A 1 186 ? 1.484 -14.916 -14.181 1.00 93.19 186 GLU A N 1
ATOM 1491 C CA . GLU A 1 186 ? 0.938 -13.715 -14.799 1.00 93.19 186 GLU A CA 1
ATOM 1492 C C . GLU A 1 186 ? 2.056 -12.721 -15.123 1.00 93.19 186 GLU A C 1
ATOM 1494 O O . GLU A 1 186 ? 2.980 -12.500 -14.341 1.00 93.19 186 GLU A O 1
ATOM 1499 N N . LYS A 1 187 ? 1.964 -12.095 -16.295 1.00 93.00 187 LYS A N 1
ATOM 1500 C CA . LYS A 1 187 ? 2.955 -11.133 -16.775 1.00 93.00 187 LYS A CA 1
ATOM 1501 C C . LYS A 1 187 ? 2.419 -9.710 -16.690 1.00 93.00 187 LYS A C 1
ATOM 1503 O O . LYS A 1 187 ? 1.238 -9.467 -16.926 1.00 93.00 187 LYS A O 1
ATOM 1508 N N . ILE A 1 188 ? 3.304 -8.770 -16.374 1.00 93.69 188 ILE A N 1
ATOM 1509 C CA . ILE A 1 188 ? 2.994 -7.342 -16.342 1.00 93.69 188 ILE A CA 1
ATOM 1510 C C . ILE A 1 188 ? 2.998 -6.819 -17.790 1.00 93.69 188 ILE A C 1
ATOM 1512 O O . ILE A 1 188 ? 4.008 -7.008 -18.476 1.00 93.69 188 ILE A O 1
ATOM 1516 N N . PRO A 1 189 ? 1.931 -6.145 -18.262 1.00 93.81 189 PRO A N 1
ATOM 1517 C CA . PRO A 1 189 ? 1.901 -5.557 -19.601 1.00 93.81 189 PRO A CA 1
ATOM 1518 C C . PRO A 1 189 ? 3.043 -4.566 -19.829 1.00 93.81 189 PRO A C 1
ATOM 1520 O O . PRO A 1 189 ? 3.328 -3.718 -18.976 1.00 93.81 189 PRO A O 1
ATOM 1523 N N . PHE A 1 190 ? 3.690 -4.641 -20.989 1.00 93.69 190 PHE A N 1
ATOM 1524 C CA . PHE A 1 190 ? 4.793 -3.749 -21.330 1.00 93.69 190 PHE A CA 1
ATOM 1525 C C . PHE A 1 190 ? 4.328 -2.294 -21.432 1.00 93.69 190 PHE A C 1
ATOM 1527 O O . PHE A 1 190 ? 5.047 -1.392 -21.002 1.00 93.69 190 PHE A O 1
ATOM 1534 N N . SER A 1 191 ? 3.098 -2.062 -21.896 1.00 91.88 191 SER A N 1
ATOM 1535 C CA . SER A 1 191 ? 2.468 -0.734 -21.910 1.00 91.88 191 SER A CA 1
ATOM 1536 C C . SER A 1 191 ? 2.464 -0.035 -20.541 1.00 91.88 191 SER A C 1
ATOM 1538 O O . SER A 1 191 ? 2.702 1.172 -20.465 1.00 91.88 191 SER A O 1
ATOM 1540 N N . VAL A 1 192 ? 2.285 -0.778 -19.444 1.00 91.50 192 VAL A N 1
ATOM 1541 C CA . VAL A 1 192 ? 2.331 -0.247 -18.066 1.00 91.50 192 VAL A CA 1
ATOM 1542 C C . VAL A 1 192 ? 3.742 0.233 -17.718 1.00 91.50 192 VAL A C 1
ATOM 1544 O O . VAL A 1 192 ? 3.915 1.310 -17.145 1.00 91.50 192 VAL A O 1
ATOM 1547 N N . LEU A 1 193 ? 4.764 -0.541 -18.096 1.00 92.31 193 LEU A N 1
ATOM 1548 C CA . LEU A 1 193 ? 6.170 -0.213 -17.847 1.00 92.31 193 LEU A CA 1
ATOM 1549 C C . LEU A 1 193 ? 6.633 0.976 -18.692 1.00 92.31 193 LEU A C 1
ATOM 1551 O O . LEU A 1 193 ? 7.273 1.882 -18.164 1.00 92.31 193 LEU A O 1
ATOM 1555 N N . LEU A 1 194 ? 6.255 1.012 -19.972 1.00 91.69 194 LEU A N 1
ATOM 1556 C CA . LEU A 1 194 ? 6.519 2.149 -20.851 1.00 91.69 194 LEU A CA 1
ATOM 1557 C C . LEU A 1 194 ? 5.902 3.431 -20.306 1.00 91.69 194 LEU A C 1
ATOM 1559 O O . LEU A 1 194 ? 6.555 4.470 -20.294 1.00 91.69 194 LEU A O 1
ATOM 1563 N N . ASN A 1 195 ? 4.667 3.367 -19.809 1.00 90.44 195 ASN A N 1
ATOM 1564 C CA . ASN A 1 195 ? 4.016 4.542 -19.247 1.00 90.44 195 ASN A CA 1
ATOM 1565 C C . ASN A 1 195 ? 4.742 5.046 -17.982 1.00 90.44 195 ASN A C 1
ATOM 1567 O O . ASN A 1 195 ? 4.839 6.251 -17.758 1.00 90.44 195 ASN A O 1
ATOM 1571 N N . LEU A 1 196 ? 5.335 4.151 -17.177 1.00 90.75 196 LEU A N 1
ATOM 1572 C CA . LEU A 1 196 ? 6.172 4.554 -16.039 1.00 90.75 196 LEU A CA 1
ATOM 1573 C C . LEU A 1 196 ? 7.424 5.291 -16.533 1.00 90.75 196 LEU A C 1
ATOM 1575 O O . LEU A 1 196 ? 7.779 6.337 -15.986 1.00 90.75 196 LEU A O 1
ATOM 1579 N N . GLU A 1 197 ? 8.056 4.782 -17.589 1.00 91.88 197 GLU A N 1
ATOM 1580 C CA . GLU A 1 197 ? 9.244 5.389 -18.195 1.00 91.88 197 GLU A CA 1
ATOM 1581 C C . GLU A 1 197 ? 8.969 6.738 -18.855 1.00 91.88 197 GLU A C 1
ATOM 1583 O O . GLU A 1 197 ? 9.758 7.667 -18.675 1.00 91.88 197 GLU A O 1
ATOM 1588 N N . LEU A 1 198 ? 7.828 6.897 -19.529 1.00 91.19 198 LEU A N 1
ATOM 1589 C CA . LEU A 1 198 ? 7.394 8.181 -20.090 1.00 91.19 198 LEU A CA 1
ATOM 1590 C C . LEU A 1 198 ? 7.243 9.263 -19.011 1.00 91.19 198 LEU A C 1
ATOM 1592 O O . LEU A 1 198 ? 7.488 10.441 -19.268 1.00 91.19 198 LEU A O 1
ATOM 1596 N N . LEU A 1 199 ? 6.903 8.868 -17.782 1.00 89.06 199 LEU A N 1
ATOM 1597 C CA . LEU A 1 199 ? 6.830 9.763 -16.624 1.00 89.06 199 LEU A CA 1
ATOM 1598 C C . LEU A 1 199 ? 8.172 9.922 -15.889 1.00 89.06 199 LEU A C 1
ATOM 1600 O O . LEU A 1 199 ? 8.241 10.585 -14.854 1.00 89.06 199 LEU A O 1
ATOM 1604 N N . GLY A 1 200 ? 9.247 9.347 -16.429 1.00 89.75 200 GLY A N 1
ATOM 1605 C CA . GLY A 1 200 ? 10.607 9.438 -15.910 1.00 89.75 200 GLY A CA 1
ATOM 1606 C C . GLY A 1 200 ? 10.948 8.403 -14.838 1.00 89.75 200 GLY A C 1
ATOM 1607 O O . GLY A 1 200 ? 12.054 8.451 -14.295 1.00 89.75 200 GLY A O 1
ATOM 1608 N N . TYR A 1 201 ? 10.043 7.481 -14.505 1.00 91.44 201 TYR A N 1
ATOM 1609 C CA . TYR A 1 201 ? 10.342 6.393 -13.576 1.00 91.44 201 TYR A CA 1
ATOM 1610 C C . TYR A 1 201 ? 11.141 5.293 -14.268 1.00 91.44 201 TYR A C 1
ATOM 1612 O O . TYR A 1 201 ? 10.984 5.032 -15.450 1.00 91.44 201 TYR A O 1
ATOM 1620 N N . MET A 1 202 ? 11.996 4.609 -13.517 1.00 91.19 202 MET A N 1
ATOM 1621 C CA . MET A 1 202 ? 12.811 3.514 -14.037 1.00 91.19 202 MET A CA 1
ATOM 1622 C C . MET A 1 202 ? 12.489 2.240 -13.263 1.00 91.19 202 MET A C 1
ATOM 1624 O O . MET A 1 202 ? 13.163 1.967 -12.270 1.00 91.19 202 MET A O 1
ATOM 1628 N N . PRO A 1 203 ? 11.448 1.481 -13.642 1.00 89.88 203 PRO A N 1
ATOM 1629 C CA . PRO A 1 203 ? 11.201 0.190 -13.019 1.00 89.88 203 PRO A CA 1
ATOM 1630 C C . PRO A 1 203 ? 12.323 -0.791 -13.394 1.00 89.88 203 PRO A C 1
ATOM 1632 O O . PRO A 1 203 ? 12.740 -0.859 -14.551 1.00 89.88 203 PRO A O 1
ATOM 1635 N N . PHE A 1 204 ? 12.831 -1.535 -12.411 1.00 89.06 204 PHE A N 1
ATOM 1636 C CA . PHE A 1 204 ? 13.857 -2.560 -12.617 1.00 89.06 204 PHE A CA 1
ATOM 1637 C C . PHE A 1 204 ? 13.409 -3.945 -12.131 1.00 89.06 204 PHE A C 1
ATOM 1639 O O . PHE A 1 204 ? 13.341 -4.845 -12.944 1.00 89.06 204 PHE A O 1
ATOM 1646 N N . ASP A 1 205 ? 13.026 -4.131 -10.867 1.00 85.62 205 ASP A N 1
ATOM 1647 C CA . ASP A 1 205 ? 12.598 -5.443 -10.325 1.00 85.62 205 ASP A CA 1
ATOM 1648 C C . ASP A 1 205 ? 11.132 -5.738 -10.694 1.00 85.62 205 ASP A C 1
ATOM 1650 O O . ASP A 1 205 ? 10.223 -5.595 -9.872 1.00 85.62 205 ASP A O 1
ATOM 1654 N N . VAL A 1 206 ? 10.875 -6.065 -11.963 1.00 88.62 206 VAL A N 1
ATOM 1655 C CA . VAL A 1 206 ? 9.520 -6.310 -12.479 1.00 88.62 206 VAL A CA 1
ATOM 1656 C C . VAL A 1 206 ? 9.168 -7.787 -12.326 1.00 88.62 206 VAL A C 1
ATOM 1658 O O . VAL A 1 206 ? 9.619 -8.633 -13.092 1.00 88.62 206 VAL A O 1
ATOM 1661 N N . LYS A 1 207 ? 8.346 -8.096 -11.321 1.00 90.38 207 LYS A N 1
ATOM 1662 C CA . LYS A 1 207 ? 7.869 -9.448 -10.999 1.00 90.38 207 LYS A CA 1
ATOM 1663 C C . LYS A 1 207 ? 6.464 -9.406 -10.389 1.00 90.38 207 LYS A C 1
ATOM 1665 O O . LYS A 1 207 ? 6.116 -8.383 -9.793 1.00 90.38 207 LYS A O 1
ATOM 1670 N N . PRO A 1 208 ? 5.675 -10.493 -10.476 1.00 89.69 208 PRO A N 1
ATOM 1671 C CA . PRO A 1 208 ? 4.276 -10.507 -10.040 1.00 89.69 208 PRO A CA 1
ATOM 1672 C C . PRO A 1 208 ? 4.060 -10.033 -8.600 1.00 89.69 208 PRO A C 1
ATOM 1674 O O . PRO A 1 208 ? 3.145 -9.267 -8.328 1.00 89.69 208 PRO A O 1
ATOM 1677 N N . GLU A 1 209 ? 4.947 -10.409 -7.679 1.00 87.19 209 GLU A N 1
ATOM 1678 C CA . GLU A 1 209 ? 4.868 -10.036 -6.258 1.00 87.19 209 GLU A CA 1
ATOM 1679 C C . GLU A 1 209 ? 5.071 -8.538 -5.967 1.00 87.19 209 GLU A C 1
ATOM 1681 O O . GLU A 1 209 ? 4.724 -8.075 -4.880 1.00 87.19 209 GLU A O 1
ATOM 1686 N N . ASN A 1 210 ? 5.609 -7.778 -6.925 1.00 88.19 210 ASN A N 1
ATOM 1687 C CA . ASN A 1 210 ? 5.805 -6.333 -6.802 1.00 88.19 210 ASN A CA 1
ATOM 1688 C C . ASN A 1 210 ? 4.620 -5.527 -7.357 1.00 88.19 210 ASN A C 1
ATOM 1690 O O . ASN A 1 210 ? 4.634 -4.297 -7.275 1.00 88.19 210 ASN A O 1
ATOM 1694 N N . PHE A 1 211 ? 3.599 -6.198 -7.896 1.00 90.56 211 PHE A N 1
ATOM 1695 C CA . PHE A 1 211 ? 2.413 -5.581 -8.475 1.00 90.56 211 PHE A CA 1
ATOM 1696 C C . PHE A 1 211 ? 1.131 -6.198 -7.904 1.00 90.56 211 PHE A C 1
ATOM 1698 O O . PHE A 1 211 ? 1.103 -7.317 -7.394 1.00 90.56 211 PHE A O 1
ATOM 1705 N N . VAL A 1 212 ? 0.043 -5.450 -8.012 1.00 92.88 212 VAL A N 1
ATOM 1706 C CA . VAL A 1 212 ? -1.332 -5.948 -7.884 1.00 92.88 212 VAL A CA 1
ATOM 1707 C C . VAL A 1 212 ? -2.117 -5.518 -9.110 1.00 92.88 212 VAL A C 1
ATOM 1709 O O . VAL A 1 212 ? -1.685 -4.630 -9.842 1.00 92.88 212 VAL A O 1
ATOM 1712 N N . LYS A 1 213 ? -3.279 -6.119 -9.332 1.00 94.69 213 LYS A N 1
ATOM 1713 C CA . LYS A 1 213 ? -4.202 -5.703 -10.384 1.00 94.69 213 LYS A CA 1
ATOM 1714 C C . LYS A 1 213 ? -5.549 -5.318 -9.798 1.00 94.69 213 LYS A C 1
ATOM 1716 O O . LYS A 1 213 ? -6.005 -5.932 -8.840 1.00 94.69 213 LYS A O 1
ATOM 1721 N N . VAL A 1 214 ? -6.185 -4.301 -10.361 1.00 94.25 214 VAL A N 1
ATOM 1722 C CA . VAL A 1 214 ? -7.504 -3.819 -9.927 1.00 94.25 214 VAL A CA 1
ATOM 1723 C C . VAL A 1 214 ? -8.381 -3.653 -11.156 1.00 94.25 214 VAL A C 1
ATOM 1725 O O . VAL A 1 214 ? -7.935 -3.094 -12.155 1.00 94.25 214 VAL A O 1
ATOM 1728 N N . LYS A 1 215 ? -9.634 -4.118 -11.103 1.00 92.75 215 LYS A N 1
ATOM 1729 C CA . LYS A 1 215 ? -10.587 -3.848 -12.186 1.00 92.75 215 LYS A CA 1
ATOM 1730 C C . LYS A 1 215 ? -10.986 -2.374 -12.191 1.00 92.75 215 LYS A C 1
ATOM 1732 O O . LYS A 1 215 ? -11.528 -1.875 -11.206 1.00 92.75 215 LYS A O 1
ATOM 1737 N N . ASN A 1 216 ? -10.754 -1.697 -13.307 1.00 88.19 216 ASN A N 1
ATOM 1738 C CA . ASN A 1 216 ? -11.211 -0.335 -13.540 1.00 88.19 216 ASN A CA 1
ATOM 1739 C C . ASN A 1 216 ? -12.698 -0.294 -13.940 1.00 88.19 216 ASN A C 1
ATOM 1741 O O . ASN A 1 216 ? -13.357 -1.325 -14.106 1.00 88.19 216 ASN A O 1
ATOM 1745 N N . SER A 1 217 ? -13.247 0.914 -14.098 1.00 86.44 217 SER A N 1
ATOM 1746 C CA . SER A 1 217 ? -14.662 1.129 -14.444 1.00 86.44 217 SER A CA 1
ATOM 1747 C C . SER A 1 217 ? -15.079 0.501 -15.775 1.00 86.44 217 SER A C 1
ATOM 1749 O O . SER A 1 217 ? -16.259 0.226 -15.971 1.00 86.44 217 SER A O 1
ATOM 1751 N N . SER A 1 218 ? -14.124 0.266 -16.676 1.00 89.19 218 SER A N 1
ATOM 1752 C CA . SER A 1 218 ? -14.351 -0.372 -17.975 1.00 89.19 218 SER A CA 1
ATOM 1753 C C . SER A 1 218 ? -14.249 -1.901 -17.912 1.00 89.19 218 SER A C 1
ATOM 1755 O O . SER A 1 218 ? -14.382 -2.562 -18.936 1.00 89.19 218 SER A O 1
ATOM 1757 N N . GLY A 1 219 ? -13.997 -2.476 -16.730 1.00 89.50 219 GLY A N 1
ATOM 1758 C CA . GLY A 1 219 ? -13.842 -3.917 -16.526 1.00 89.50 219 GLY A CA 1
ATOM 1759 C C . GLY A 1 219 ? -12.453 -4.468 -16.862 1.00 89.50 219 GLY A C 1
ATOM 1760 O O . GLY A 1 219 ? -12.229 -5.666 -16.682 1.00 89.50 219 GLY A O 1
ATOM 1761 N N . ASN A 1 220 ? -11.522 -3.616 -17.302 1.00 91.00 220 ASN A N 1
ATOM 1762 C CA . ASN A 1 220 ? -10.134 -3.983 -17.584 1.00 91.00 220 ASN A CA 1
ATOM 1763 C C . ASN A 1 220 ? -9.282 -3.913 -16.311 1.00 91.00 220 ASN A C 1
ATOM 1765 O O . ASN A 1 220 ? -9.660 -3.248 -15.349 1.00 91.00 220 ASN A O 1
ATOM 1769 N N . TYR A 1 221 ? -8.132 -4.586 -16.301 1.00 93.19 221 TYR A N 1
ATOM 1770 C CA . TYR A 1 221 ? -7.206 -4.537 -15.171 1.00 93.19 221 TYR A CA 1
ATOM 1771 C C . TYR A 1 221 ? -6.190 -3.404 -15.318 1.00 93.19 221 TYR A C 1
ATOM 1773 O O . TYR A 1 221 ? -5.450 -3.352 -16.299 1.00 93.19 221 TYR A O 1
ATOM 1781 N N . ASP A 1 222 ? -6.111 -2.562 -14.293 1.00 93.38 222 ASP A N 1
ATOM 1782 C CA . ASP A 1 222 ? -4.986 -1.662 -14.061 1.00 93.38 222 ASP A CA 1
ATOM 1783 C C . ASP A 1 222 ? -3.933 -2.406 -13.223 1.00 93.38 222 ASP A C 1
ATOM 1785 O O . ASP A 1 222 ? -4.276 -3.030 -12.215 1.00 93.38 222 ASP A O 1
ATOM 1789 N N . TYR A 1 223 ? -2.660 -2.350 -13.625 1.00 93.19 223 TYR A N 1
ATOM 1790 C CA . TYR A 1 223 ? -1.545 -3.040 -12.958 1.00 93.19 223 TYR A CA 1
ATOM 1791 C C . TYR A 1 223 ? -0.732 -2.068 -12.106 1.00 93.19 223 TYR A C 1
ATOM 1793 O O . TYR A 1 223 ? 0.033 -1.257 -12.623 1.00 93.19 223 TYR A O 1
ATOM 1801 N N . ILE A 1 224 ? -0.865 -2.184 -10.790 1.00 91.38 224 ILE A N 1
ATOM 1802 C CA . ILE A 1 224 ? -0.416 -1.192 -9.821 1.00 91.38 224 ILE A CA 1
ATOM 1803 C C . ILE A 1 224 ? 0.855 -1.667 -9.109 1.00 91.38 224 ILE A C 1
ATOM 1805 O O . ILE A 1 224 ? 0.828 -2.726 -8.479 1.00 91.38 224 ILE A O 1
ATOM 1809 N N . PRO A 1 225 ? 1.965 -0.906 -9.155 1.00 89.75 225 PRO A N 1
ATOM 1810 C CA . PRO A 1 225 ? 3.173 -1.255 -8.413 1.00 89.75 225 PRO A CA 1
ATOM 1811 C C . PRO A 1 225 ? 2.943 -1.088 -6.906 1.00 89.75 225 PRO A C 1
ATOM 1813 O O . PRO A 1 225 ? 2.462 -0.048 -6.480 1.00 89.75 225 PRO A O 1
ATOM 1816 N N . ILE A 1 226 ? 3.325 -2.075 -6.092 1.00 85.00 226 ILE A N 1
ATOM 1817 C CA . ILE A 1 226 ? 3.150 -2.075 -4.621 1.00 85.00 226 ILE A CA 1
ATOM 1818 C C . ILE A 1 226 ? 4.466 -2.160 -3.832 1.00 85.00 226 ILE A C 1
ATOM 1820 O O . ILE A 1 226 ? 4.470 -2.053 -2.599 1.00 85.00 226 ILE A O 1
ATOM 1824 N N . ASP A 1 227 ? 5.592 -2.309 -4.530 1.00 80.06 227 ASP A N 1
ATOM 1825 C CA . ASP A 1 227 ? 6.941 -2.165 -3.983 1.00 80.06 227 ASP A CA 1
ATOM 1826 C C . ASP A 1 227 ? 7.765 -1.251 -4.909 1.00 80.06 227 ASP A C 1
ATOM 1828 O O . ASP A 1 227 ? 7.813 -1.456 -6.120 1.00 80.06 227 ASP A O 1
ATOM 1832 N N . SER A 1 228 ? 8.406 -0.219 -4.350 1.00 70.75 228 SER A N 1
ATOM 1833 C CA . SER A 1 228 ? 9.249 0.714 -5.111 1.00 70.75 228 SER A CA 1
ATOM 1834 C C . SER A 1 228 ? 10.740 0.577 -4.846 1.00 70.75 228 SER A C 1
ATOM 1836 O O . SER A 1 228 ? 11.510 1.450 -5.262 1.00 70.75 228 SER A O 1
ATOM 1838 N N . LYS A 1 229 ? 11.186 -0.482 -4.159 1.00 72.31 229 LYS A N 1
ATOM 1839 C CA . LYS A 1 229 ? 12.608 -0.687 -3.831 1.00 72.31 229 LYS A CA 1
ATOM 1840 C C . LYS A 1 229 ? 13.531 -0.540 -5.034 1.00 72.31 229 LYS A C 1
ATOM 1842 O O . LYS A 1 229 ? 14.642 -0.044 -4.867 1.00 72.31 229 LYS A O 1
ATOM 1847 N N . GLN A 1 230 ? 13.055 -0.918 -6.216 1.00 75.06 230 GLN A N 1
ATOM 1848 C CA . GLN A 1 230 ? 13.819 -0.908 -7.460 1.00 75.06 230 GLN A CA 1
ATOM 1849 C C . GLN A 1 230 ? 13.118 -0.094 -8.560 1.00 75.06 230 GLN A C 1
ATOM 1851 O O . GLN A 1 230 ? 13.200 -0.431 -9.737 1.00 75.06 230 GLN A O 1
ATOM 1856 N N . ILE A 1 231 ? 12.405 0.974 -8.178 1.00 86.12 231 ILE A N 1
ATOM 1857 C CA . ILE A 1 231 ? 11.872 1.967 -9.119 1.00 86.12 231 ILE A CA 1
ATOM 1858 C C . ILE A 1 231 ? 12.663 3.271 -8.954 1.00 86.12 231 ILE A C 1
ATOM 1860 O O . ILE A 1 231 ? 12.517 3.990 -7.959 1.00 86.12 231 ILE A O 1
ATOM 1864 N N . GLY A 1 232 ? 13.525 3.574 -9.925 1.00 85.75 232 GLY A N 1
ATOM 1865 C CA . GLY A 1 232 ? 14.285 4.824 -9.995 1.00 85.75 232 GLY A CA 1
ATOM 1866 C C . GLY A 1 232 ? 13.429 5.993 -10.492 1.00 85.75 232 GLY A C 1
ATOM 1867 O O . GLY A 1 232 ? 12.300 5.797 -10.936 1.00 85.75 232 GLY A O 1
ATOM 1868 N N . LEU A 1 233 ? 13.949 7.219 -10.412 1.00 88.56 233 LEU A N 1
ATOM 1869 C CA . LEU A 1 233 ? 13.393 8.379 -11.126 1.00 88.56 233 LEU A CA 1
ATOM 1870 C C . LEU A 1 233 ? 14.553 9.092 -11.806 1.00 88.56 233 LEU A C 1
ATOM 1872 O O . LEU A 1 233 ? 15.443 9.570 -11.110 1.00 88.56 233 LEU A O 1
ATOM 1876 N N . TYR A 1 234 ? 14.518 9.159 -13.136 1.00 84.88 234 TYR A N 1
ATOM 1877 C CA . TYR A 1 234 ? 15.601 9.634 -14.006 1.00 84.88 234 TYR A CA 1
ATOM 1878 C C . TYR A 1 234 ? 16.132 11.021 -13.618 1.00 84.88 234 TYR A C 1
ATOM 1880 O O . TYR A 1 234 ? 17.303 11.322 -13.776 1.00 84.88 234 TYR A O 1
ATOM 1888 N N . ARG A 1 235 ? 15.269 11.873 -13.057 1.00 82.62 235 ARG A N 1
ATOM 1889 C CA . ARG A 1 235 ? 15.604 13.249 -12.652 1.00 82.62 235 ARG A CA 1
ATOM 1890 C C . ARG A 1 235 ? 15.995 13.387 -11.178 1.00 82.62 235 ARG A C 1
ATOM 1892 O O . ARG A 1 235 ? 15.990 14.490 -10.647 1.00 82.62 235 ARG A O 1
ATOM 1899 N N . SER A 1 236 ? 16.231 12.280 -10.479 1.00 83.56 236 SER A N 1
ATOM 1900 C CA . SER A 1 236 ? 16.515 12.278 -9.045 1.00 83.56 236 SER A CA 1
ATOM 1901 C C . SER A 1 236 ? 17.919 11.770 -8.776 1.00 83.56 236 SER A C 1
ATOM 1903 O O . SER A 1 236 ? 18.225 10.629 -9.086 1.00 83.56 236 SER A O 1
ATOM 1905 N N . GLU A 1 237 ? 18.714 12.550 -8.053 1.00 82.31 237 GLU A N 1
ATOM 1906 C CA . GLU A 1 237 ? 20.062 12.168 -7.601 1.00 82.31 237 GLU A CA 1
ATOM 1907 C C . GLU A 1 237 ? 20.044 11.242 -6.369 1.00 82.31 237 GLU A C 1
ATOM 1909 O O . GLU A 1 237 ? 21.012 11.121 -5.617 1.00 82.31 237 GLU A O 1
ATOM 1914 N N . SER A 1 238 ? 18.911 10.590 -6.099 1.00 81.88 238 SER A N 1
ATOM 1915 C CA . SER A 1 238 ? 18.802 9.698 -4.951 1.00 81.88 238 SER A CA 1
ATOM 1916 C C . SER A 1 238 ? 19.715 8.481 -5.116 1.00 81.88 238 SER A C 1
ATOM 1918 O O . SER A 1 238 ? 19.836 7.918 -6.206 1.00 81.88 238 SER A O 1
ATOM 1920 N N . LYS A 1 239 ? 20.261 7.974 -4.000 1.00 81.12 239 LYS A N 1
ATOM 1921 C CA . LYS A 1 239 ? 20.996 6.694 -3.982 1.00 81.12 239 LYS A CA 1
ATOM 1922 C C . LYS A 1 239 ? 20.206 5.552 -4.635 1.00 81.12 239 LYS A C 1
ATOM 1924 O O . LYS A 1 239 ? 20.804 4.665 -5.232 1.00 81.12 239 LYS A O 1
ATOM 1929 N N . ARG A 1 240 ? 18.865 5.572 -4.547 1.00 81.38 240 ARG A N 1
ATOM 1930 C CA . ARG A 1 240 ? 18.014 4.593 -5.241 1.00 81.38 240 ARG A CA 1
ATOM 1931 C C . ARG A 1 240 ? 18.131 4.716 -6.752 1.00 81.38 240 ARG A C 1
ATOM 1933 O O . ARG A 1 240 ? 18.316 3.694 -7.398 1.00 81.38 240 ARG A O 1
ATOM 1940 N N . THR A 1 241 ? 17.979 5.919 -7.300 1.00 86.56 241 THR A N 1
ATOM 1941 C CA . THR A 1 241 ? 18.091 6.136 -8.747 1.00 86.56 241 THR A CA 1
ATOM 1942 C C . THR A 1 241 ? 19.433 5.619 -9.247 1.00 86.56 241 THR A C 1
ATOM 1944 O O . THR A 1 241 ? 19.445 4.789 -10.147 1.00 86.56 241 THR A O 1
ATOM 1947 N N . PHE A 1 242 ? 20.525 5.983 -8.570 1.00 87.25 242 PHE A N 1
ATOM 1948 C CA . PHE A 1 242 ? 21.862 5.502 -8.912 1.00 87.25 242 PHE A CA 1
ATOM 1949 C C . PHE A 1 242 ? 21.975 3.966 -8.881 1.00 87.25 242 PHE A C 1
ATOM 1951 O O . PHE A 1 242 ? 22.535 3.357 -9.791 1.00 87.25 242 PHE A O 1
ATOM 1958 N N . HIS A 1 243 ? 21.421 3.307 -7.854 1.00 86.75 243 HIS A N 1
ATOM 1959 C CA . HIS A 1 243 ? 21.397 1.841 -7.804 1.00 86.75 243 HIS A CA 1
ATOM 1960 C C . HIS A 1 243 ? 20.626 1.240 -8.979 1.00 86.75 243 HIS A C 1
ATOM 1962 O O . HIS A 1 243 ? 21.115 0.309 -9.609 1.00 86.75 243 HIS A O 1
ATOM 1968 N N . VAL A 1 244 ? 19.446 1.778 -9.288 1.00 88.94 244 VAL A N 1
ATOM 1969 C CA . VAL A 1 244 ? 18.608 1.302 -10.394 1.00 88.94 244 VAL A CA 1
ATOM 1970 C C . VAL A 1 244 ? 19.306 1.492 -11.739 1.00 88.94 244 VAL A C 1
ATOM 1972 O O . VAL A 1 244 ? 19.285 0.579 -12.557 1.00 88.94 244 VAL A O 1
ATOM 1975 N N . GLU A 1 245 ? 19.968 2.625 -11.966 1.00 89.75 245 GLU A N 1
ATOM 1976 C CA . GLU A 1 245 ? 20.768 2.863 -13.173 1.00 89.75 245 GLU A CA 1
ATOM 1977 C C . GLU A 1 245 ? 21.887 1.832 -13.310 1.00 89.75 245 GLU A C 1
ATOM 1979 O O . GLU A 1 245 ? 21.998 1.175 -14.345 1.00 89.75 245 GLU A O 1
ATOM 1984 N N . LYS A 1 246 ? 22.660 1.615 -12.239 1.00 90.69 246 LYS A N 1
ATOM 1985 C CA . LYS A 1 246 ? 23.726 0.607 -12.212 1.00 90.69 246 LYS A CA 1
ATOM 1986 C C . LYS A 1 246 ? 23.187 -0.804 -12.466 1.00 90.69 246 LYS A C 1
ATOM 1988 O O . LYS A 1 246 ? 23.794 -1.578 -13.201 1.00 90.69 246 LYS A O 1
ATOM 1993 N N . PHE A 1 247 ? 22.047 -1.154 -11.875 1.00 89.81 247 PHE A N 1
ATOM 1994 C CA . PHE A 1 247 ? 21.415 -2.448 -12.104 1.00 89.81 247 PHE A CA 1
ATOM 1995 C C . PHE A 1 247 ? 20.954 -2.608 -13.554 1.00 89.81 247 PHE A C 1
ATOM 1997 O O . PHE A 1 247 ? 21.258 -3.624 -14.175 1.00 89.81 247 PHE A O 1
ATOM 2004 N N . ARG A 1 248 ? 20.310 -1.589 -14.132 1.00 90.81 248 ARG A N 1
ATOM 2005 C CA . ARG A 1 248 ? 19.893 -1.610 -15.540 1.00 90.81 248 ARG A CA 1
ATOM 2006 C C . ARG A 1 248 ? 21.075 -1.702 -16.504 1.00 90.81 248 ARG A C 1
ATOM 2008 O O . ARG A 1 248 ? 20.955 -2.378 -17.519 1.00 90.81 248 ARG A O 1
ATOM 2015 N N . GLN A 1 249 ? 22.208 -1.073 -16.190 1.00 90.62 249 GLN A N 1
ATOM 2016 C CA . GLN A 1 249 ? 23.444 -1.206 -16.973 1.00 90.62 249 GLN A CA 1
ATOM 2017 C C . GLN A 1 249 ? 23.985 -2.641 -16.949 1.00 90.62 249 GLN A C 1
ATOM 2019 O O . GLN A 1 249 ? 24.389 -3.161 -17.984 1.00 90.62 249 GLN A O 1
ATOM 2024 N N . ASN A 1 250 ? 23.955 -3.294 -15.785 1.00 89.69 250 ASN A N 1
ATOM 2025 C CA . ASN A 1 250 ? 24.514 -4.636 -15.615 1.00 89.69 250 ASN A CA 1
ATOM 2026 C C . ASN A 1 250 ? 23.587 -5.759 -16.110 1.00 89.69 250 ASN A C 1
ATOM 2028 O O . ASN A 1 250 ? 24.071 -6.787 -16.578 1.00 89.69 250 ASN A O 1
ATOM 2032 N N . PHE A 1 251 ? 22.269 -5.588 -15.979 1.00 87.62 251 PHE A N 1
ATOM 2033 C CA . PHE A 1 251 ? 21.281 -6.662 -16.167 1.00 87.62 251 PHE A CA 1
ATOM 2034 C C . PHE A 1 251 ? 20.231 -6.362 -17.249 1.00 87.62 251 PHE A C 1
ATOM 2036 O O . PHE A 1 251 ? 19.420 -7.226 -17.582 1.00 87.62 251 PHE A O 1
ATOM 2043 N N . GLY A 1 252 ? 20.251 -5.161 -17.833 1.00 86.19 252 GLY A N 1
ATOM 2044 C CA . GLY A 1 252 ? 19.248 -4.697 -18.789 1.00 86.19 252 GLY A CA 1
ATOM 2045 C C . GLY A 1 252 ? 17.980 -4.142 -18.128 1.00 86.19 252 GLY A C 1
ATOM 2046 O O . GLY A 1 252 ? 17.877 -3.997 -16.910 1.00 86.19 252 GLY A O 1
ATOM 2047 N N . ALA A 1 253 ? 16.991 -3.786 -18.950 1.00 83.75 253 ALA A N 1
ATOM 2048 C CA . ALA A 1 253 ? 15.709 -3.269 -18.470 1.00 83.75 253 ALA A CA 1
ATOM 2049 C C . ALA A 1 253 ? 14.824 -4.380 -17.867 1.00 83.75 253 ALA A C 1
ATOM 2051 O O . ALA A 1 253 ? 14.723 -5.463 -18.444 1.00 83.75 253 ALA A O 1
ATOM 2052 N N . TYR A 1 254 ? 14.147 -4.052 -16.758 1.00 85.50 254 TYR A N 1
ATOM 2053 C CA . TYR A 1 254 ? 13.104 -4.844 -16.080 1.00 85.50 254 TYR A CA 1
ATOM 2054 C C . TYR A 1 254 ? 13.519 -6.175 -15.414 1.00 85.50 254 TYR A C 1
ATOM 2056 O O . TYR A 1 254 ? 12.636 -6.923 -15.000 1.00 85.50 254 TYR A O 1
ATOM 2064 N N . ASP A 1 255 ? 14.827 -6.426 -15.255 1.00 81.50 255 ASP A N 1
ATOM 2065 C CA . ASP A 1 255 ? 15.419 -7.596 -14.572 1.00 81.50 255 ASP A CA 1
ATOM 2066 C C . ASP A 1 255 ? 14.887 -8.973 -15.065 1.00 81.50 255 ASP A C 1
ATOM 2068 O O . ASP A 1 255 ? 14.078 -9.078 -15.989 1.00 81.50 255 ASP A O 1
ATOM 2072 N N . TYR A 1 256 ? 15.427 -10.075 -14.534 1.00 80.50 256 TYR A N 1
ATOM 2073 C CA . TYR A 1 256 ? 15.001 -11.467 -14.778 1.00 80.50 256 TYR A CA 1
ATOM 2074 C C . TYR A 1 256 ? 14.863 -11.856 -16.255 1.00 80.50 256 TYR A C 1
ATOM 2076 O O . TYR A 1 256 ? 13.967 -12.614 -16.635 1.00 80.50 256 TYR A O 1
ATOM 2084 N N . LYS A 1 257 ? 15.739 -11.323 -17.116 1.00 79.88 257 LYS A N 1
ATOM 2085 C CA . LYS A 1 257 ? 15.693 -11.539 -18.574 1.00 79.88 257 LYS A CA 1
ATOM 2086 C C . LYS A 1 257 ? 14.307 -11.248 -19.174 1.00 79.88 257 LYS A C 1
ATOM 2088 O O . LYS A 1 257 ? 13.934 -11.869 -20.167 1.00 79.88 257 LYS A O 1
ATOM 2093 N N . LYS A 1 258 ? 13.552 -10.314 -18.579 1.00 81.44 258 LYS A N 1
ATOM 2094 C CA . LYS A 1 258 ? 12.219 -9.885 -19.031 1.00 81.44 258 LYS A CA 1
ATOM 2095 C C . LYS A 1 258 ? 11.1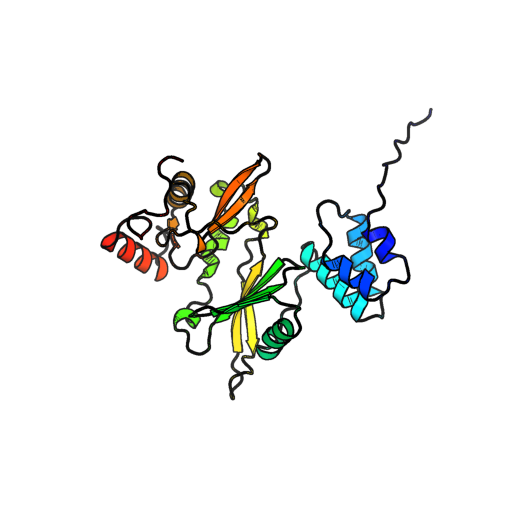39 -10.977 -18.966 1.00 81.44 258 LYS A C 1
ATOM 2097 O O . LYS A 1 258 ? 10.106 -10.867 -19.620 1.00 81.44 258 LYS A O 1
ATOM 2102 N N . MET A 1 259 ? 11.363 -12.030 -18.175 1.00 87.44 259 MET A N 1
ATOM 2103 C CA . MET A 1 259 ? 10.471 -13.194 -18.066 1.00 87.44 259 MET A CA 1
ATOM 2104 C C . MET A 1 259 ? 9.036 -12.822 -17.673 1.00 87.44 259 MET A C 1
ATOM 2106 O O . MET A 1 259 ? 8.080 -13.408 -18.183 1.00 87.44 259 MET A O 1
ATOM 2110 N N . PHE A 1 260 ? 8.897 -11.827 -16.798 1.00 90.44 260 PHE A N 1
ATOM 2111 C CA . PHE A 1 260 ? 7.625 -11.395 -16.223 1.00 90.44 260 PHE A CA 1
ATOM 2112 C C . PHE A 1 260 ? 6.970 -10.232 -16.977 1.00 90.44 260 PHE A C 1
ATOM 2114 O O . PHE A 1 260 ? 6.015 -9.645 -16.476 1.00 90.44 260 PHE A O 1
ATOM 2121 N N . VAL A 1 261 ? 7.469 -9.890 -18.168 1.00 91.81 261 VAL A N 1
ATOM 2122 C CA . VAL A 1 261 ? 6.924 -8.811 -19.000 1.00 91.81 261 VAL A CA 1
ATOM 2123 C C . VAL A 1 261 ? 6.148 -9.404 -20.172 1.00 91.81 261 VAL A C 1
ATOM 2125 O O . VAL A 1 261 ? 6.640 -10.288 -20.879 1.00 91.81 261 VAL A O 1
ATOM 2128 N N . ASP A 1 262 ? 4.928 -8.920 -20.382 1.00 91.88 262 ASP A N 1
ATOM 2129 C CA . ASP A 1 262 ? 4.124 -9.237 -21.557 1.00 91.88 262 ASP A CA 1
ATOM 2130 C C . ASP A 1 262 ? 4.378 -8.200 -22.654 1.00 91.88 262 ASP A C 1
ATOM 2132 O O . ASP A 1 262 ? 3.894 -7.077 -22.583 1.00 91.88 262 ASP A O 1
ATOM 2136 N N . TYR A 1 263 ? 5.140 -8.587 -23.676 1.00 88.12 263 TYR A N 1
ATOM 2137 C 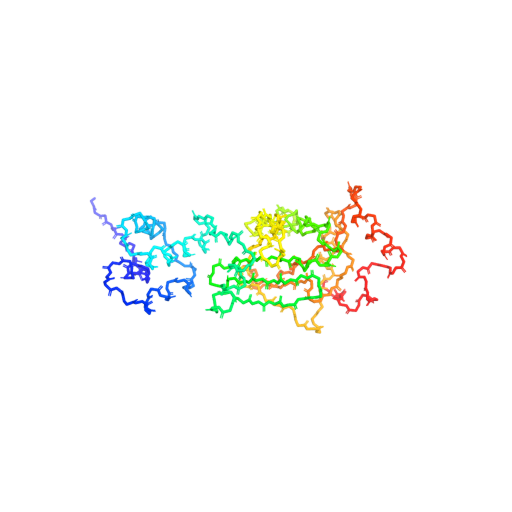CA . TYR A 1 263 ? 5.448 -7.734 -24.829 1.00 88.12 263 TYR A CA 1
ATOM 2138 C C . TYR A 1 263 ? 4.340 -7.687 -25.882 1.00 88.12 263 TYR A C 1
ATOM 2140 O O . TYR A 1 263 ? 4.454 -6.932 -26.845 1.00 88.12 263 TYR A O 1
ATOM 2148 N N . SER A 1 264 ? 3.292 -8.497 -25.730 1.00 83.25 264 SER A N 1
ATOM 2149 C CA . SER A 1 264 ? 2.148 -8.492 -26.642 1.00 83.25 264 SER A CA 1
ATOM 2150 C C . SER A 1 264 ? 1.081 -7.455 -26.266 1.00 83.25 264 SER A C 1
ATOM 2152 O O . SER A 1 264 ? 0.136 -7.267 -27.033 1.00 83.25 264 SER A O 1
ATOM 2154 N N . ARG A 1 265 ? 1.223 -6.792 -25.107 1.00 62.34 265 ARG A N 1
ATOM 2155 C CA . ARG A 1 265 ? 0.236 -5.882 -24.504 1.00 62.34 265 ARG A CA 1
ATOM 2156 C C . ARG A 1 265 ? 0.851 -4.620 -23.901 1.00 62.34 265 ARG A C 1
ATOM 2158 O O . ARG A 1 265 ? 2.002 -4.652 -23.418 1.00 62.34 265 ARG A O 1
#